Protein AF-A0A954LSG2-F1 (afdb_monomer)

Secondary structure (DSSP, 8-state):
--------------------------PPP--STTSEEEEEEE-STT-EEEEEESS-B-TT-EEEEE-SPB-SSSBS-SSS-EEEEE-SS-B-TT-EEEEE-TTTS-EESSSEEEE------TT-EEEEEEEEETTEEEEEEEEEES-HHHHTTSS---TTT---BTTTEEE---BTTB--SEEEE-S-SS-BSSGGGGT-TT-TT-TT-HHHHEEEESS-SGGGPSP--PPP-BPPPPPPPPHHHHHSSSSSSSS-------PPPP--------------------------

Sequence (292 aa):
MQVAGRQFLFMIVVTFLHVACMPDVGYSDLVNAGDVAFIGFNIDGNDDFSIVLLADAGVGNVVHFNDNEWAGASFNGTSEGEISWTVTSALSAGTVVTFSSVRTAPTASSGTMSGGTMSLGSGEAIYAFTGTNATTPTTFLAALSTDEQVYNGTFGTLAGTGLTEGSTAVLIARNGTDPANGGAYSGSRSSEASFAEYVNLSNSNRIGNTAANWSVNYSTGTGFVPFDSTAFTLAQAAPEPSTLGMMAIASVAGLTLSSRRRSPVKACRPRDRRLRKMGELTESCHFRDLRG

Radius of gyration: 35.51 Å; Cα contacts (8 Å, |Δi|>4): 610; chains: 1; bounding box: 94×71×139 Å

Foldseek 3Di:
DDDDDDDDDDPDPPPPPPPPPPPPPPFDALFAAQQKAWFKWAQPDLIKTKMFGQGKHAFFHKKKKDFAAAQQQWRPDDPFDIKMFGAHHIDGGQFMKMWPSQNHDTDIPGTGMDDDGGRDDFFIKMWIADAPGNTGHPATHAMEGQAPCACVNNRHHCHNRPYDQLFRYAYNHAPVPFTFRMKGFQADLEEAQGSNLLRDNVRCRHSNVCVRGMDTHRPGHCVCPPPDRRTRHYHDDDPDPPVVVVVVVVPVVPDDDDDDDDDDDDDDDDDDDDYDDDDDDDDDDDDDDDDD

Solvent-accessible surface area (backbone atoms only — not comparable to full-atom values): 17004 Å² total; per-residue (Å²): 141,80,89,84,85,86,85,80,82,84,82,78,81,79,78,79,77,77,75,72,82,65,76,78,78,74,51,39,73,73,74,45,59,43,30,29,38,68,43,31,37,21,48,40,95,43,20,34,39,27,34,33,27,38,38,36,34,21,61,71,39,55,41,23,35,26,44,42,39,33,69,37,85,46,52,78,58,84,87,59,21,32,31,33,40,34,31,74,59,69,41,57,49,19,41,48,41,43,36,38,30,27,47,75,62,52,41,42,80,62,48,44,60,46,77,62,40,31,71,58,60,76,50,39,40,42,40,34,22,24,50,89,49,58,75,44,74,76,36,35,20,24,29,39,26,24,25,66,51,20,66,74,57,77,60,18,40,46,52,82,42,79,52,40,80,42,20,25,18,32,56,40,62,46,65,84,92,38,37,45,23,14,33,35,60,65,43,74,50,43,74,31,91,42,55,64,44,42,38,32,75,89,40,78,62,8,61,12,33,42,92,78,18,45,49,76,29,63,83,52,7,59,86,49,62,82,64,88,61,76,55,40,48,55,40,74,77,76,79,73,79,58,70,73,65,67,59,66,70,68,70,76,82,77,84,82,91,76,90,78,91,81,81,89,84,82,88,83,84,88,83,89,84,84,87,88,80,87,82,90,86,90,81,90,86,86,84,87,88,84,90,131

pLDDT: mean 81.98, std 21.33, range [33.78, 98.88]

Nearest PDB structures (foldseek):
  1exh-assembly1_A  TM=3.072E-01  e=9.753E+00  Cellulomonas fimi
  3asi-assembly1_A  TM=1.680E-01  e=1.648E+00  Bos taurus
  7cec-assembly1_C  TM=1.936E-01  e=2.216E+00  Homo sapiens

Structure (mmCIF, N/CA/C/O backbone):
data_AF-A0A954LSG2-F1
#
_entry.id   AF-A0A954LSG2-F1
#
loop_
_atom_site.group_PDB
_atom_site.id
_atom_site.type_symbol
_atom_site.label_atom_id
_atom_site.label_alt_id
_atom_site.label_comp_id
_atom_site.label_asym_id
_atom_site.label_entity_id
_atom_site.label_seq_id
_atom_site.pdbx_PDB_ins_code
_atom_site.Cartn_x
_atom_site.Cartn_y
_atom_site.Cartn_z
_atom_site.occupancy
_atom_site.B_iso_or_equiv
_atom_site.auth_seq_id
_atom_site.auth_comp_id
_atom_site.auth_asym_id
_atom_site.auth_atom_id
_atom_site.pdbx_PDB_model_num
ATOM 1 N N . MET A 1 1 ? -36.865 13.330 84.599 1.00 43.84 1 MET A N 1
ATOM 2 C CA . MET A 1 1 ? -37.759 13.933 83.585 1.00 43.84 1 MET A CA 1
ATOM 3 C C . MET A 1 1 ? -36.941 15.053 82.953 1.00 43.84 1 MET A C 1
ATOM 5 O O . MET A 1 1 ? -36.584 15.956 83.682 1.00 43.84 1 MET A O 1
ATOM 9 N N . GLN A 1 2 ? -36.422 15.022 81.729 1.00 42.84 2 GLN A N 1
ATOM 10 C CA . GLN A 1 2 ? -36.709 14.283 80.504 1.00 42.84 2 GLN A CA 1
ATOM 11 C C . GLN A 1 2 ? -35.417 14.377 79.651 1.00 42.84 2 GLN A C 1
ATOM 13 O O . GLN A 1 2 ? -34.818 15.448 79.582 1.00 42.84 2 GLN A O 1
ATOM 18 N N . VAL A 1 3 ? -34.940 13.274 79.067 1.00 42.84 3 VAL A N 1
ATOM 19 C CA . VAL A 1 3 ? -33.748 13.262 78.194 1.00 42.84 3 VAL A CA 1
ATOM 20 C C . VAL A 1 3 ? -34.202 13.607 76.775 1.00 42.84 3 VAL A C 1
ATOM 22 O O . VAL A 1 3 ? -35.018 12.886 76.209 1.00 42.84 3 VAL A O 1
ATOM 25 N N . ALA A 1 4 ? -33.702 14.706 76.207 1.00 51.53 4 ALA A N 1
ATOM 26 C CA . ALA A 1 4 ? -33.975 15.096 74.825 1.00 51.53 4 ALA A CA 1
ATOM 27 C C . ALA A 1 4 ? -32.852 14.586 73.908 1.00 51.53 4 ALA A C 1
ATOM 29 O O . ALA A 1 4 ? -31.767 15.163 73.845 1.00 51.53 4 ALA A O 1
ATOM 30 N N . GLY A 1 5 ? -33.117 13.475 73.216 1.00 47.25 5 GLY A N 1
ATOM 31 C CA . GLY A 1 5 ? -32.275 12.960 72.141 1.00 47.25 5 GLY A CA 1
ATOM 32 C C . GLY A 1 5 ? -32.429 13.807 70.879 1.00 47.25 5 GLY A C 1
ATOM 33 O O . GLY A 1 5 ? -33.541 14.108 70.453 1.00 47.25 5 GLY A O 1
ATOM 34 N N . ARG A 1 6 ? -31.303 14.189 70.276 1.00 56.94 6 ARG A N 1
ATOM 35 C CA . ARG A 1 6 ? -31.250 14.976 69.044 1.00 56.94 6 ARG A CA 1
ATOM 36 C C . ARG A 1 6 ? -30.633 14.094 67.961 1.00 56.94 6 ARG A C 1
ATOM 38 O O . ARG A 1 6 ? -29.418 13.973 67.874 1.00 56.94 6 ARG A O 1
ATOM 45 N N . GLN A 1 7 ? -31.482 13.420 67.191 1.00 51.78 7 GLN A N 1
ATOM 46 C CA . GLN A 1 7 ? -31.073 12.715 65.978 1.00 51.78 7 GLN A CA 1
ATOM 47 C C . GLN A 1 7 ? -31.371 13.612 64.780 1.00 51.78 7 GLN A C 1
ATOM 49 O O . GLN A 1 7 ? -32.518 13.996 64.583 1.00 51.78 7 GLN A O 1
ATOM 54 N N . PHE A 1 8 ? -30.353 13.954 63.992 1.00 52.22 8 PHE A N 1
ATOM 55 C CA . PHE A 1 8 ? -30.540 14.521 62.657 1.00 52.22 8 PHE A CA 1
ATOM 56 C C . PHE A 1 8 ? -29.524 13.899 61.695 1.00 52.22 8 PHE A C 1
ATOM 58 O O . PHE A 1 8 ? -28.393 14.348 61.555 1.00 52.22 8 PHE A O 1
ATOM 65 N N . LEU A 1 9 ? -29.957 12.765 61.143 1.00 48.28 9 LEU A N 1
ATOM 66 C CA . LEU A 1 9 ? -29.948 12.404 59.725 1.00 48.28 9 LEU A CA 1
ATOM 67 C C . LEU A 1 9 ? -28.782 12.942 58.865 1.00 48.28 9 LEU A C 1
ATOM 69 O O . LEU A 1 9 ? -28.850 14.038 58.316 1.00 48.28 9 LEU A O 1
ATOM 73 N N . PHE A 1 10 ? -27.764 12.102 58.661 1.00 45.16 10 PHE A N 1
ATOM 74 C CA . PHE A 1 10 ? -26.827 12.222 57.541 1.00 45.16 10 PHE A CA 1
ATOM 75 C C . PHE A 1 10 ? -27.539 11.791 56.251 1.00 45.16 10 PHE A C 1
ATOM 77 O O . PHE A 1 10 ? -27.821 10.610 56.053 1.00 45.16 10 PHE A O 1
ATOM 84 N N . MET A 1 11 ? -27.843 12.743 55.371 1.00 44.25 11 MET A N 1
ATOM 85 C CA . MET A 1 11 ? -28.333 12.452 54.028 1.00 44.25 11 MET A CA 1
ATOM 86 C C . MET A 1 11 ? -27.130 12.118 53.132 1.00 44.25 11 MET A C 1
ATOM 88 O O . MET A 1 11 ? -26.443 13.007 52.635 1.00 44.25 11 MET A O 1
ATOM 92 N N . ILE A 1 12 ? -26.838 10.824 52.974 1.00 57.47 12 ILE A N 1
ATOM 93 C CA . ILE A 1 12 ? -25.827 10.324 52.035 1.00 57.47 12 ILE A CA 1
ATOM 94 C C . ILE A 1 12 ? -26.390 10.488 50.620 1.00 57.47 12 ILE A C 1
ATOM 96 O O . ILE A 1 12 ? -27.283 9.751 50.203 1.00 57.47 12 ILE A O 1
ATOM 100 N N . VAL A 1 13 ? -25.873 11.467 49.878 1.00 52.94 13 VAL A N 1
ATOM 101 C CA . VAL A 1 13 ? -26.068 11.565 48.429 1.00 52.94 13 VAL A CA 1
ATOM 102 C C . VAL A 1 13 ? -25.204 10.480 47.789 1.00 52.94 13 VAL A C 1
ATOM 104 O O . VAL A 1 13 ? -24.003 10.653 47.604 1.00 52.94 13 VAL A O 1
ATOM 107 N N . VAL A 1 14 ? -25.805 9.326 47.496 1.00 52.81 14 VAL A N 1
ATOM 108 C CA . VAL A 1 14 ? -25.181 8.298 46.656 1.00 52.81 14 VAL A CA 1
ATOM 109 C C . VAL A 1 14 ? -25.318 8.758 45.207 1.00 52.81 14 VAL A C 1
ATOM 111 O O . VAL A 1 14 ? -26.298 8.455 44.529 1.00 52.81 14 VAL A O 1
ATOM 114 N N . THR A 1 15 ? -24.348 9.529 44.721 1.00 55.56 15 THR A N 1
ATOM 115 C CA . THR A 1 15 ? -24.135 9.691 43.280 1.00 55.56 15 THR A CA 1
ATOM 116 C C . THR A 1 15 ? -23.726 8.337 42.714 1.00 55.56 15 THR A C 1
ATOM 118 O O . THR A 1 15 ? -22.585 7.905 42.864 1.00 55.56 15 THR A O 1
ATOM 121 N N . PHE A 1 16 ? -24.677 7.651 42.080 1.00 51.59 16 PHE A N 1
ATOM 122 C CA . PHE A 1 16 ? -24.417 6.503 41.220 1.00 51.59 16 PHE A CA 1
ATOM 123 C C . PHE A 1 16 ? -23.627 6.986 39.995 1.00 51.59 16 PHE A C 1
ATOM 125 O O . PHE A 1 16 ? -24.205 7.385 38.982 1.00 51.59 16 PHE A O 1
ATOM 132 N N . LEU A 1 17 ? -22.295 6.967 40.100 1.00 51.47 17 LEU A N 1
ATOM 133 C CA . LEU A 1 17 ? -21.409 6.998 38.944 1.00 51.47 17 LEU A CA 1
ATOM 134 C C . LEU A 1 17 ? -21.676 5.711 38.161 1.00 51.47 17 LEU A C 1
ATOM 136 O O . LEU A 1 17 ? -21.170 4.642 38.498 1.00 51.47 17 LEU A O 1
ATOM 140 N N . HIS A 1 18 ? -22.530 5.812 37.147 1.00 58.34 18 HIS A N 1
ATOM 141 C CA . HIS A 1 18 ? -22.669 4.774 36.142 1.00 58.34 18 HIS A CA 1
ATOM 142 C C . HIS A 1 18 ? -21.371 4.765 35.340 1.00 58.34 18 HIS A C 1
ATOM 144 O O . HIS A 1 18 ? -21.246 5.451 34.328 1.00 58.34 18 HIS A O 1
ATOM 150 N N . VAL A 1 19 ? -20.387 4.000 35.812 1.00 60.28 19 VAL A N 1
ATOM 151 C CA . VAL A 1 19 ? -19.342 3.480 34.937 1.00 60.28 19 VAL A CA 1
ATOM 152 C C . VAL A 1 19 ? -20.069 2.519 34.008 1.00 60.28 19 VAL A C 1
ATOM 154 O O . VAL A 1 19 ? -20.259 1.346 34.321 1.00 60.28 19 VAL A O 1
ATOM 157 N N . ALA A 1 20 ? -20.579 3.048 32.895 1.00 59.88 20 ALA A N 1
ATOM 158 C CA . ALA A 1 20 ? -20.903 2.214 31.761 1.00 59.88 20 ALA A CA 1
ATOM 159 C C . ALA A 1 20 ? -19.591 1.510 31.411 1.00 59.88 20 ALA A C 1
ATOM 161 O O . ALA A 1 20 ? -18.644 2.148 30.952 1.00 59.88 20 ALA A O 1
ATOM 162 N N . CYS A 1 21 ? -19.512 0.215 31.713 1.00 55.06 21 CYS A N 1
ATOM 163 C CA . CYS A 1 21 ? -18.546 -0.672 31.093 1.00 55.06 21 CYS A CA 1
ATOM 164 C C . CYS A 1 21 ? -18.918 -0.671 29.611 1.00 55.06 21 CYS A C 1
ATOM 166 O O . CYS A 1 21 ? -19.745 -1.461 29.158 1.00 55.06 21 CYS A O 1
ATOM 168 N N . MET A 1 22 ? -18.424 0.336 28.890 1.00 64.12 22 MET A N 1
ATOM 169 C CA . MET A 1 22 ? -18.396 0.283 27.446 1.00 64.12 22 MET A CA 1
ATOM 170 C C . MET A 1 22 ? -17.562 -0.957 27.136 1.00 64.12 22 MET A C 1
ATOM 172 O O . MET A 1 22 ? -16.486 -1.097 27.730 1.00 64.12 22 MET A O 1
ATOM 176 N N . PRO A 1 23 ? -18.063 -1.896 26.318 1.00 58.97 23 PRO A N 1
ATOM 177 C CA . PRO A 1 23 ? -17.204 -2.955 25.833 1.00 58.97 23 PRO A CA 1
ATOM 178 C C . PRO A 1 23 ? -15.994 -2.261 25.216 1.00 58.97 23 PRO A C 1
ATOM 180 O O . PRO A 1 23 ? -16.156 -1.361 24.389 1.00 58.97 23 PRO A O 1
ATOM 183 N N . ASP A 1 24 ? -14.805 -2.626 25.685 1.00 54.81 24 ASP A N 1
ATOM 184 C CA . ASP A 1 24 ? -13.588 -2.345 24.948 1.00 54.81 24 ASP A CA 1
ATOM 185 C C . ASP A 1 24 ? -13.804 -3.020 23.595 1.00 54.81 24 ASP A C 1
ATOM 187 O O . ASP A 1 24 ? -13.804 -4.250 23.487 1.00 54.81 24 ASP A O 1
ATOM 191 N N . VAL A 1 25 ? -14.176 -2.231 22.587 1.00 56.91 25 VAL A N 1
ATOM 192 C CA . VAL A 1 25 ? -14.098 -2.667 21.200 1.00 56.91 25 VAL A CA 1
ATOM 193 C C . VAL A 1 25 ? -12.609 -2.811 20.971 1.00 56.91 25 VAL A C 1
ATOM 195 O O . VAL A 1 25 ? -11.940 -1.841 20.635 1.00 56.91 25 VAL A O 1
ATOM 198 N N . GLY A 1 26 ? -12.086 -3.991 21.307 1.00 55.66 26 GLY A N 1
ATOM 199 C CA . GLY A 1 26 ? -10.679 -4.311 21.179 1.00 55.66 26 GLY A CA 1
ATOM 200 C C . GLY A 1 26 ? -10.329 -4.195 19.711 1.00 55.66 26 GLY A C 1
ATOM 201 O O . GLY A 1 26 ? -10.611 -5.101 18.932 1.00 55.66 26 GLY A O 1
ATOM 202 N N . TYR A 1 27 ? -9.789 -3.046 19.328 1.00 66.31 27 TYR A N 1
ATOM 203 C CA . TYR A 1 27 ? -9.222 -2.876 18.010 1.00 66.31 27 TYR A CA 1
ATOM 204 C C . TYR A 1 27 ? -8.016 -3.806 17.901 1.00 66.31 27 TYR A C 1
ATOM 206 O O . TYR A 1 27 ? -7.202 -3.879 18.822 1.00 66.31 27 TYR A O 1
ATOM 214 N N . SER A 1 28 ? -7.930 -4.536 16.793 1.00 73.00 28 SER A N 1
ATOM 215 C CA . SER A 1 28 ? -6.814 -5.435 16.526 1.00 73.00 28 SER A CA 1
ATOM 216 C C . SER A 1 28 ? -5.548 -4.671 16.142 1.00 73.00 28 SER A C 1
ATOM 218 O O . SER A 1 28 ? -5.585 -3.574 15.573 1.00 73.00 28 SER A O 1
ATOM 220 N N . ASP A 1 29 ? -4.408 -5.289 16.428 1.00 83.94 29 ASP A N 1
ATOM 221 C CA . ASP A 1 29 ? -3.143 -4.905 15.817 1.00 83.94 29 ASP A CA 1
ATOM 222 C C . ASP A 1 29 ? -3.152 -5.334 14.338 1.00 83.94 29 ASP A C 1
ATOM 224 O O . ASP A 1 29 ? -3.724 -6.369 13.988 1.00 83.94 29 ASP A O 1
ATOM 228 N N . LEU A 1 30 ? -2.508 -4.553 13.466 1.00 94.50 30 LEU A N 1
ATOM 229 C CA . LEU A 1 30 ? -2.299 -4.926 12.061 1.00 94.50 30 LEU A CA 1
ATOM 230 C C . LEU A 1 30 ? -1.163 -5.960 11.996 1.00 94.50 30 LEU A C 1
ATOM 232 O O . LEU A 1 30 ? 0.015 -5.603 12.030 1.00 94.50 30 LEU A O 1
ATOM 236 N N . VAL A 1 31 ? -1.506 -7.248 11.971 1.00 94.38 31 VAL A N 1
ATOM 237 C CA . VAL A 1 31 ? -0.554 -8.355 12.207 1.00 94.38 31 VAL A CA 1
ATOM 238 C C . VAL A 1 31 ? -0.531 -9.402 11.104 1.00 94.38 31 VAL A C 1
ATOM 240 O O . VAL A 1 31 ? 0.212 -10.377 11.222 1.00 94.38 31 VAL A O 1
ATOM 243 N N . ASN A 1 32 ? -1.285 -9.206 10.022 1.00 96.94 32 ASN A N 1
ATOM 244 C CA . ASN A 1 32 ? -1.349 -10.142 8.907 1.00 96.94 32 ASN A CA 1
ATOM 245 C C . ASN A 1 32 ? -1.123 -9.456 7.556 1.00 96.94 32 ASN A C 1
ATOM 247 O O . ASN A 1 32 ? -1.492 -8.301 7.328 1.00 96.94 32 ASN A O 1
ATOM 251 N N . ALA A 1 33 ? -0.578 -10.230 6.618 1.00 97.88 33 ALA A N 1
ATOM 252 C CA . ALA A 1 33 ? -0.594 -9.875 5.208 1.00 97.88 33 ALA A CA 1
ATOM 253 C C . ALA A 1 33 ? -2.041 -9.659 4.739 1.00 97.88 33 ALA A C 1
ATOM 255 O O . ALA A 1 33 ? -2.902 -10.514 4.941 1.00 97.88 33 ALA A O 1
ATOM 256 N N . GLY A 1 34 ? -2.290 -8.528 4.085 1.00 97.56 34 GLY A N 1
ATOM 257 C CA . GLY A 1 34 ? -3.613 -8.137 3.617 1.00 97.56 34 GLY A CA 1
ATOM 258 C C . GLY A 1 34 ? -4.476 -7.407 4.643 1.00 97.56 34 GLY A C 1
ATOM 259 O O . GLY A 1 34 ? -5.596 -7.068 4.289 1.00 97.56 34 GLY A O 1
ATOM 260 N N . ASP A 1 35 ? -3.988 -7.100 5.853 1.00 98.38 35 ASP A N 1
ATOM 261 C CA . ASP A 1 35 ? -4.700 -6.198 6.784 1.00 98.38 35 ASP A CA 1
ATOM 262 C C . ASP A 1 35 ? -4.725 -4.742 6.272 1.00 98.38 35 ASP A C 1
ATOM 264 O O . ASP A 1 35 ? -5.532 -3.921 6.709 1.00 98.38 35 ASP A O 1
ATOM 268 N N . VAL A 1 36 ? -3.850 -4.424 5.315 1.00 98.62 36 VAL A N 1
ATOM 269 C CA . VAL A 1 36 ? -3.777 -3.161 4.576 1.00 98.62 36 VAL A CA 1
ATOM 270 C C . VAL A 1 36 ? -3.645 -3.488 3.089 1.00 98.62 36 VAL A C 1
ATOM 272 O O . VAL A 1 36 ? -3.096 -4.528 2.731 1.00 98.62 36 VAL A O 1
ATOM 275 N N . ALA A 1 37 ? -4.112 -2.604 2.210 1.00 98.81 37 ALA A N 1
ATOM 276 C CA . ALA A 1 37 ? -3.820 -2.673 0.780 1.00 98.81 37 ALA A CA 1
ATOM 277 C C . ALA A 1 37 ? -3.590 -1.276 0.193 1.00 98.81 37 ALA A C 1
ATOM 279 O O . ALA A 1 37 ? -4.300 -0.331 0.540 1.00 98.81 37 ALA A O 1
ATOM 280 N N . PHE A 1 38 ? -2.626 -1.145 -0.719 1.00 98.88 38 PHE A N 1
ATOM 281 C CA . PHE A 1 38 ? -2.437 0.083 -1.493 1.00 98.88 38 PHE A CA 1
ATOM 282 C C . PHE A 1 38 ? -3.546 0.231 -2.536 1.00 98.88 38 PHE A C 1
ATOM 284 O O . PHE A 1 38 ? -3.854 -0.715 -3.259 1.00 98.88 38 PHE A O 1
ATOM 291 N N . ILE A 1 39 ? -4.132 1.424 -2.625 1.00 98.81 39 ILE A N 1
ATOM 292 C CA . ILE A 1 39 ? -5.252 1.726 -3.533 1.00 98.81 39 ILE A CA 1
ATOM 293 C C . ILE A 1 39 ? -5.020 2.976 -4.385 1.00 98.81 39 ILE A C 1
ATOM 295 O O . ILE A 1 39 ? -5.885 3.348 -5.176 1.00 98.81 39 ILE A O 1
ATOM 299 N N . GLY A 1 40 ? -3.863 3.620 -4.259 1.00 98.31 40 GLY A N 1
ATOM 300 C CA . GLY A 1 40 ? -3.467 4.696 -5.153 1.00 98.31 40 GLY A CA 1
ATOM 301 C C . GLY A 1 40 ? -2.040 5.158 -4.916 1.00 98.31 40 GLY A C 1
ATOM 302 O O . GLY A 1 40 ? -1.514 5.007 -3.814 1.00 98.31 40 GLY A O 1
ATOM 303 N N . PHE A 1 41 ? -1.432 5.714 -5.956 1.00 98.12 41 PHE A N 1
ATOM 304 C CA . PHE A 1 41 ? -0.086 6.275 -5.935 1.00 98.12 41 PHE A CA 1
ATOM 305 C C . PHE A 1 41 ? 0.045 7.403 -6.968 1.00 98.12 41 PHE A C 1
ATOM 307 O O . PHE A 1 41 ? -0.643 7.422 -7.992 1.00 98.12 41 PHE A O 1
ATOM 314 N N . ASN A 1 42 ? 0.939 8.337 -6.677 1.00 97.31 42 ASN A N 1
ATOM 315 C CA . ASN A 1 42 ? 1.395 9.429 -7.522 1.00 97.31 42 ASN A CA 1
ATOM 316 C C . ASN A 1 42 ? 2.902 9.573 -7.280 1.00 97.31 42 ASN A C 1
ATOM 318 O O . ASN A 1 42 ? 3.302 9.779 -6.137 1.00 97.31 42 ASN A O 1
ATOM 322 N N . ILE A 1 43 ? 3.716 9.476 -8.331 1.00 95.25 43 ILE A N 1
ATOM 323 C CA . ILE A 1 43 ? 5.178 9.654 -8.247 1.00 95.25 43 ILE A CA 1
ATOM 324 C C . ILE A 1 43 ? 5.666 10.971 -8.869 1.00 95.25 43 ILE A C 1
ATOM 326 O O . ILE A 1 43 ? 6.864 11.181 -9.042 1.00 95.25 43 ILE A O 1
ATOM 330 N N . ASP A 1 44 ? 4.740 11.860 -9.237 1.00 94.69 44 ASP A N 1
ATOM 331 C CA . ASP A 1 44 ? 5.068 13.210 -9.682 1.00 94.69 44 ASP A CA 1
ATOM 332 C C . ASP A 1 44 ? 4.823 14.244 -8.577 1.00 94.69 44 ASP A C 1
ATOM 334 O O . ASP A 1 44 ? 4.018 14.066 -7.657 1.00 94.69 44 ASP A O 1
ATOM 338 N N . GLY A 1 45 ? 5.435 15.419 -8.730 1.00 94.44 45 GLY A N 1
ATOM 339 C CA . GLY A 1 45 ? 5.258 16.517 -7.787 1.00 94.44 45 GLY A CA 1
ATOM 340 C C . GLY A 1 45 ? 5.937 16.202 -6.456 1.00 94.44 45 GLY A C 1
ATOM 341 O O . GLY A 1 45 ? 7.162 16.124 -6.405 1.00 94.44 45 GLY A O 1
ATOM 342 N N . ASN A 1 46 ? 5.151 16.074 -5.384 1.00 94.44 46 ASN A N 1
ATOM 343 C CA . ASN A 1 46 ? 5.669 15.795 -4.038 1.00 94.44 46 ASN A CA 1
ATOM 344 C C . ASN A 1 46 ? 5.475 14.339 -3.593 1.00 94.44 46 ASN A C 1
ATOM 346 O O . ASN A 1 46 ? 5.763 14.038 -2.434 1.00 94.44 46 ASN A O 1
ATOM 350 N N . ASP A 1 47 ? 5.009 13.486 -4.499 1.00 96.50 47 ASP A N 1
ATOM 351 C CA . ASP A 1 47 ? 4.629 12.094 -4.291 1.00 96.50 47 ASP A CA 1
ATOM 352 C C . ASP A 1 47 ? 3.536 11.883 -3.239 1.00 96.50 47 ASP A C 1
ATOM 354 O O . ASP A 1 47 ? 3.499 12.492 -2.163 1.00 96.50 47 ASP A O 1
ATOM 358 N N . ASP A 1 48 ? 2.636 10.957 -3.537 1.00 98.00 48 ASP A N 1
ATOM 359 C CA . ASP A 1 48 ? 1.502 10.649 -2.682 1.00 98.00 48 ASP A CA 1
ATOM 360 C C . ASP A 1 48 ? 1.115 9.181 -2.862 1.00 98.00 48 ASP A C 1
ATOM 362 O O . ASP A 1 48 ? 1.275 8.599 -3.935 1.00 98.00 48 ASP A O 1
ATOM 366 N N . PHE A 1 49 ? 0.533 8.577 -1.835 1.00 98.62 49 PHE A N 1
ATOM 367 C CA . PHE A 1 49 ? -0.110 7.273 -1.966 1.00 98.62 49 PHE A CA 1
ATOM 368 C C . PHE A 1 49 ? -1.320 7.165 -1.047 1.00 98.62 49 PHE A C 1
ATOM 370 O O . PHE A 1 49 ? -1.564 8.009 -0.185 1.00 98.62 49 PHE A O 1
ATOM 377 N N . SER A 1 50 ? -2.128 6.130 -1.241 1.00 98.81 50 SER A N 1
ATOM 378 C CA . SER A 1 50 ? -3.261 5.843 -0.369 1.00 98.81 50 SER A CA 1
ATOM 379 C C . SER A 1 50 ? -3.389 4.356 -0.098 1.00 98.81 50 SER A C 1
ATOM 381 O O . SER A 1 50 ? -3.066 3.513 -0.940 1.00 98.81 50 SER A O 1
ATOM 383 N N . ILE A 1 51 ? -3.874 4.052 1.101 1.00 98.88 51 ILE A N 1
ATOM 384 C CA . ILE A 1 51 ? -4.160 2.694 1.548 1.00 98.88 51 ILE A CA 1
ATOM 385 C C . ILE A 1 51 ? -5.614 2.586 1.991 1.00 98.88 51 ILE A C 1
ATOM 387 O O . ILE A 1 51 ? -6.224 3.569 2.415 1.00 98.88 51 ILE A O 1
ATOM 391 N N . VAL A 1 52 ? -6.137 1.368 1.959 1.00 98.88 52 VAL A N 1
ATOM 392 C CA . VAL A 1 52 ? -7.332 0.976 2.703 1.00 98.88 52 VAL A CA 1
ATOM 393 C C . VAL A 1 52 ? -6.937 0.016 3.819 1.00 98.88 52 VAL A C 1
ATOM 395 O O . VAL A 1 52 ? -6.104 -0.869 3.619 1.00 98.88 52 VAL A O 1
ATOM 398 N N . LEU A 1 53 ? -7.537 0.193 4.994 1.00 98.62 53 LEU A N 1
ATOM 399 C CA . LEU A 1 53 ? -7.481 -0.787 6.074 1.00 98.62 53 LEU A CA 1
ATOM 400 C C . LEU A 1 53 ? -8.480 -1.910 5.782 1.00 98.62 53 LEU A C 1
ATOM 402 O O . LEU A 1 53 ? -9.654 -1.638 5.557 1.00 98.62 53 LEU A O 1
ATOM 406 N N . LEU A 1 54 ? -8.045 -3.163 5.786 1.00 98.25 54 LEU A N 1
ATOM 407 C CA . LEU A 1 54 ? -8.905 -4.346 5.626 1.00 98.25 54 LEU A CA 1
ATOM 408 C C . LEU A 1 54 ? -9.106 -5.101 6.951 1.00 98.25 54 LEU A C 1
ATOM 410 O O . LEU A 1 54 ? -9.913 -6.027 7.020 1.00 98.25 54 LEU A O 1
ATOM 414 N N . ALA A 1 55 ? -8.435 -4.642 8.007 1.00 97.38 55 ALA A N 1
ATOM 415 C CA . ALA A 1 55 ? -8.690 -4.968 9.401 1.00 97.38 55 ALA A CA 1
ATOM 416 C C . ALA A 1 55 ? -8.834 -3.678 10.226 1.00 97.38 55 ALA A C 1
ATOM 418 O O . ALA A 1 55 ? -8.412 -2.599 9.806 1.00 97.38 55 ALA A O 1
ATOM 419 N N . ASP A 1 56 ? -9.445 -3.790 11.403 1.00 96.69 56 ASP A N 1
ATOM 420 C CA . ASP A 1 56 ? -9.516 -2.691 12.363 1.00 96.69 56 ASP A CA 1
ATOM 421 C C . ASP A 1 56 ? -8.103 -2.345 12.859 1.00 96.69 56 ASP A C 1
ATOM 423 O O . ASP A 1 56 ? -7.314 -3.241 13.163 1.00 96.69 56 ASP A O 1
ATOM 427 N N . ALA A 1 57 ? -7.789 -1.051 12.967 1.00 96.31 57 ALA A N 1
ATOM 428 C CA . ALA A 1 57 ? -6.514 -0.555 13.471 1.00 96.31 57 ALA A CA 1
ATOM 429 C C . ALA A 1 57 ? -6.695 0.235 14.775 1.00 96.31 57 ALA A C 1
ATOM 431 O O . ALA A 1 57 ? -7.322 1.298 14.806 1.00 96.31 57 ALA A O 1
ATOM 432 N N . GLY A 1 58 ? -6.118 -0.284 15.857 1.00 95.69 58 GLY A N 1
ATOM 433 C CA . GLY A 1 58 ? -6.120 0.353 17.171 1.00 95.69 58 GLY A CA 1
ATOM 434 C C . GLY A 1 58 ? -5.187 1.554 17.282 1.00 95.69 58 GLY A C 1
ATOM 435 O O . GLY A 1 58 ? -4.263 1.737 16.491 1.00 95.69 58 GLY A O 1
ATOM 436 N N . VAL A 1 59 ? -5.427 2.382 18.302 1.00 95.38 59 VAL A N 1
ATOM 437 C CA . VAL A 1 59 ? -4.521 3.484 18.659 1.00 95.38 59 VAL A CA 1
ATOM 438 C C . VAL A 1 59 ? -3.151 2.916 19.020 1.00 95.38 59 VAL A C 1
ATOM 440 O O . VAL A 1 59 ? -3.054 1.988 19.815 1.00 95.38 59 VAL A O 1
ATOM 443 N N . GLY A 1 60 ? -2.094 3.511 18.473 1.00 94.81 60 GLY A N 1
ATOM 444 C CA . GLY A 1 60 ? -0.718 3.080 18.702 1.00 94.81 60 GLY A CA 1
ATOM 445 C C . GLY A 1 60 ? -0.204 2.059 17.691 1.00 94.81 60 GLY A C 1
ATOM 446 O O . GLY A 1 60 ? 1.000 1.815 17.686 1.00 94.81 60 GLY A O 1
ATOM 447 N N . ASN A 1 61 ? -1.050 1.531 16.796 1.00 96.50 61 ASN A N 1
ATOM 448 C CA . ASN A 1 61 ? -0.563 0.772 15.646 1.00 96.50 61 ASN A CA 1
ATOM 449 C C . ASN A 1 61 ? 0.392 1.635 14.820 1.00 96.50 61 ASN A C 1
ATOM 451 O O . ASN A 1 61 ? 0.075 2.782 14.483 1.00 96.50 61 ASN A O 1
ATOM 455 N N . VAL A 1 62 ? 1.550 1.064 14.486 1.00 97.81 62 VAL A N 1
ATOM 456 C CA . VAL A 1 62 ? 2.565 1.697 13.645 1.00 97.81 62 VAL A CA 1
ATOM 457 C C . VAL A 1 62 ? 2.754 0.865 12.387 1.00 97.81 62 VAL A C 1
ATOM 459 O O . VAL A 1 62 ? 3.075 -0.318 12.470 1.00 97.81 62 VAL A O 1
ATOM 462 N N . VAL A 1 63 ? 2.582 1.499 11.230 1.00 98.56 63 VAL A N 1
ATOM 463 C CA . VAL A 1 63 ? 2.937 0.927 9.928 1.00 98.56 63 VAL A CA 1
ATOM 464 C C . VAL A 1 63 ? 4.153 1.672 9.402 1.00 98.56 63 VAL A C 1
ATOM 466 O O . VAL A 1 63 ? 4.162 2.903 9.342 1.00 98.56 63 VAL A O 1
ATOM 469 N N . HIS A 1 64 ? 5.177 0.924 9.025 1.00 98.19 64 HIS A N 1
ATOM 470 C CA . HIS A 1 64 ? 6.348 1.433 8.336 1.00 98.19 64 HIS A CA 1
ATOM 471 C C . HIS A 1 64 ? 6.163 1.279 6.833 1.00 98.19 64 HIS A C 1
ATOM 473 O O . HIS A 1 64 ? 5.647 0.260 6.368 1.00 98.19 64 HIS A O 1
ATOM 479 N N . PHE A 1 65 ? 6.611 2.286 6.094 1.00 98.00 65 PHE A N 1
ATOM 480 C CA . PHE A 1 65 ? 6.744 2.243 4.651 1.00 98.00 65 PHE A CA 1
ATOM 481 C C . PHE A 1 65 ? 8.221 2.383 4.308 1.00 98.00 65 PHE A C 1
ATOM 483 O O . PHE A 1 65 ? 8.892 3.286 4.819 1.00 98.00 65 PHE A O 1
ATOM 490 N N . ASN A 1 66 ? 8.707 1.497 3.445 1.00 95.31 66 ASN A N 1
ATOM 491 C CA . ASN A 1 66 ? 10.084 1.494 2.970 1.00 95.31 66 ASN A CA 1
ATOM 492 C C . ASN A 1 66 ? 10.096 1.193 1.465 1.00 95.31 66 ASN A C 1
ATOM 494 O O . ASN A 1 66 ? 9.396 0.271 1.033 1.00 95.31 66 ASN A O 1
ATOM 498 N N . ASP A 1 67 ? 10.834 1.991 0.698 1.00 93.00 67 ASP A N 1
ATOM 499 C CA . ASP A 1 67 ? 11.024 1.839 -0.748 1.00 93.00 67 ASP A CA 1
ATOM 500 C C . ASP A 1 67 ? 12.343 1.140 -1.140 1.00 93.00 67 ASP A C 1
ATOM 502 O O . ASP A 1 67 ? 12.423 0.636 -2.257 1.00 93.00 67 ASP A O 1
ATOM 506 N N . ASN A 1 68 ? 13.288 0.962 -0.201 1.00 92.25 68 ASN A N 1
ATOM 507 C CA . ASN A 1 68 ? 14.536 0.218 -0.424 1.00 92.25 68 ASN A CA 1
ATOM 508 C C . ASN A 1 68 ? 14.250 -1.197 -0.954 1.00 92.25 68 ASN A C 1
ATOM 510 O O . ASN A 1 68 ? 13.255 -1.849 -0.603 1.00 92.25 68 ASN A O 1
ATOM 514 N N . GLU A 1 69 ? 15.180 -1.749 -1.736 1.00 92.06 69 GLU A N 1
ATOM 515 C CA . GLU A 1 69 ? 14.951 -3.042 -2.361 1.00 92.06 69 GLU A CA 1
ATOM 516 C C . GLU A 1 69 ? 14.993 -4.187 -1.338 1.00 92.06 69 GLU A C 1
ATOM 518 O O . GLU A 1 69 ? 15.972 -4.449 -0.625 1.00 92.06 69 GLU A O 1
ATOM 523 N N . TRP A 1 70 ? 13.893 -4.935 -1.278 1.00 94.69 70 TRP A N 1
ATOM 524 C CA . TRP A 1 70 ? 13.811 -6.132 -0.455 1.00 94.69 70 TRP A CA 1
ATOM 525 C C . TRP A 1 70 ? 14.589 -7.286 -1.095 1.00 94.69 70 TRP A C 1
ATOM 527 O O . TRP A 1 70 ? 14.324 -7.665 -2.235 1.00 94.69 70 TRP A O 1
ATOM 537 N N . ALA A 1 71 ? 15.510 -7.899 -0.345 1.00 93.62 71 ALA A N 1
ATOM 538 C CA . ALA A 1 71 ? 16.347 -9.010 -0.815 1.00 93.62 71 ALA A CA 1
ATOM 539 C C . ALA A 1 71 ? 15.858 -10.400 -0.365 1.00 93.62 71 ALA A C 1
ATOM 541 O O . ALA A 1 71 ? 16.573 -11.393 -0.502 1.00 93.62 71 ALA A O 1
ATOM 542 N N . GLY A 1 72 ? 14.658 -10.493 0.212 1.00 94.38 72 GLY A N 1
ATOM 543 C CA . GLY A 1 72 ? 14.055 -11.758 0.649 1.00 94.38 72 GLY A CA 1
ATOM 544 C C . GLY A 1 72 ? 14.150 -12.035 2.153 1.00 94.38 72 GLY A C 1
ATOM 545 O O . GLY A 1 72 ? 13.397 -12.856 2.673 1.00 94.38 72 GLY A O 1
ATOM 546 N N . ALA A 1 73 ? 15.059 -11.353 2.853 1.00 95.00 73 ALA A N 1
ATOM 547 C CA . ALA A 1 73 ? 15.264 -11.493 4.300 1.00 95.00 73 ALA A CA 1
ATOM 548 C C . ALA A 1 73 ? 15.549 -10.162 5.014 1.00 95.00 73 ALA A C 1
ATOM 550 O O . ALA A 1 73 ? 15.270 -10.031 6.204 1.00 95.00 73 ALA A O 1
ATOM 551 N N . SER A 1 74 ? 16.101 -9.186 4.298 1.00 95.31 74 SER A N 1
ATOM 552 C CA . SER A 1 74 ? 16.309 -7.815 4.755 1.00 95.31 74 SER A CA 1
ATOM 553 C C . SER A 1 74 ? 16.231 -6.869 3.557 1.00 95.31 74 SER A C 1
ATOM 555 O O . SER A 1 74 ? 16.371 -7.306 2.409 1.00 95.31 74 SER A O 1
ATOM 557 N N . PHE A 1 75 ? 16.065 -5.576 3.822 1.00 94.12 75 PHE A N 1
ATOM 558 C CA . PHE A 1 75 ? 16.373 -4.548 2.831 1.00 94.12 75 PHE A CA 1
ATOM 559 C C . PHE A 1 75 ? 17.882 -4.559 2.550 1.00 94.12 75 PHE A C 1
ATOM 561 O O . PHE A 1 75 ? 18.685 -4.809 3.458 1.00 94.12 75 PHE A O 1
ATOM 568 N N . ASN A 1 76 ? 18.278 -4.387 1.290 1.00 87.94 76 ASN A N 1
ATOM 569 C CA . ASN A 1 76 ? 19.686 -4.404 0.867 1.00 87.94 76 ASN A CA 1
ATOM 570 C C . ASN A 1 76 ? 20.366 -3.020 0.962 1.00 87.94 76 ASN A C 1
ATOM 572 O O . ASN A 1 76 ? 21.557 -2.907 0.664 1.00 87.94 76 ASN A O 1
ATOM 576 N N . GLY A 1 77 ? 19.633 -2.003 1.420 1.00 78.88 77 GLY A N 1
ATOM 577 C CA . GLY A 1 77 ? 20.080 -0.626 1.560 1.00 78.88 77 GLY A CA 1
ATOM 578 C C . GLY A 1 77 ? 19.316 0.132 2.647 1.00 78.88 77 GLY A C 1
ATOM 579 O O . GLY A 1 77 ? 18.365 -0.374 3.241 1.00 78.88 77 GLY A O 1
ATOM 580 N N . THR A 1 78 ? 19.802 1.341 2.922 1.00 73.44 78 THR A N 1
ATOM 581 C CA . THR A 1 78 ? 19.155 2.362 3.769 1.00 73.44 78 THR A CA 1
ATOM 582 C C . THR A 1 78 ? 19.307 3.746 3.126 1.00 73.44 78 THR A C 1
ATOM 584 O O . THR A 1 78 ? 19.422 4.760 3.817 1.00 73.44 78 THR A O 1
ATOM 587 N N . SER A 1 79 ? 19.521 3.780 1.808 1.00 75.00 79 SER A N 1
ATOM 588 C CA . SER A 1 79 ? 19.797 5.011 1.060 1.00 75.00 79 SER A CA 1
ATOM 589 C C . SER A 1 79 ? 18.534 5.660 0.513 1.00 75.00 79 SER A C 1
ATOM 591 O O . SER A 1 79 ? 18.611 6.792 0.038 1.00 75.00 79 SER A O 1
ATOM 593 N N . GLU A 1 80 ? 17.407 4.955 0.586 1.00 83.44 80 GLU A N 1
ATOM 594 C CA . GLU A 1 80 ? 16.113 5.429 0.113 1.00 83.44 80 GLU A CA 1
ATOM 595 C C . GLU A 1 80 ? 15.213 5.900 1.270 1.00 83.44 80 GLU A C 1
ATOM 597 O O . GLU A 1 80 ? 15.681 6.233 2.364 1.00 83.44 80 GLU A O 1
ATOM 602 N N . GLY A 1 81 ? 13.921 6.019 0.995 1.00 87.25 81 GLY A N 1
ATOM 603 C CA . GLY A 1 81 ? 12.886 6.552 1.852 1.00 87.25 81 GLY A CA 1
ATOM 604 C C . GLY A 1 81 ? 12.375 5.611 2.939 1.00 87.25 81 GLY A C 1
ATOM 605 O O . GLY A 1 81 ? 11.888 4.508 2.709 1.00 87.25 81 GLY A O 1
ATOM 606 N N . GLU A 1 82 ? 12.353 6.125 4.165 1.00 93.50 82 GLU A N 1
ATOM 607 C CA . GLU A 1 82 ? 11.793 5.432 5.322 1.00 93.50 82 GLU A CA 1
ATOM 608 C C . GLU A 1 82 ? 10.848 6.367 6.074 1.00 93.50 82 GLU A C 1
ATOM 610 O O . GLU A 1 82 ? 11.263 7.353 6.699 1.00 93.50 82 GLU A O 1
ATOM 615 N N . ILE A 1 83 ? 9.555 6.047 6.045 1.00 96.94 83 ILE A N 1
ATOM 616 C CA . ILE A 1 83 ? 8.524 6.801 6.765 1.00 96.94 83 ILE A CA 1
ATOM 617 C C . ILE A 1 83 ? 7.669 5.862 7.606 1.00 96.94 83 ILE A C 1
ATOM 619 O O . ILE A 1 83 ? 7.547 4.669 7.342 1.00 96.94 83 ILE A O 1
ATOM 623 N N . SER A 1 84 ? 7.084 6.397 8.668 1.00 98.19 84 SER A N 1
ATOM 624 C CA . SER A 1 84 ? 6.223 5.648 9.579 1.00 98.19 84 SER A CA 1
ATOM 625 C C . SER A 1 84 ? 4.927 6.399 9.819 1.00 98.19 84 SER A C 1
ATOM 627 O O . SER A 1 84 ? 4.916 7.620 9.960 1.00 98.19 84 SER A O 1
ATOM 629 N N . TRP A 1 85 ? 3.835 5.653 9.897 1.00 98.56 85 TRP A N 1
ATOM 630 C CA . TRP A 1 85 ? 2.508 6.152 10.212 1.00 98.56 85 TRP A CA 1
ATOM 631 C C . TRP A 1 85 ? 2.027 5.547 11.524 1.00 98.56 85 TRP A C 1
ATOM 633 O O . TRP A 1 85 ? 2.075 4.334 11.706 1.00 98.56 85 TRP A O 1
ATOM 643 N N . THR A 1 86 ? 1.570 6.393 12.444 1.00 98.25 86 THR A N 1
ATOM 644 C CA . THR A 1 86 ? 1.005 5.978 13.732 1.00 98.25 86 THR A CA 1
ATOM 645 C C . THR A 1 86 ? -0.472 6.331 13.802 1.00 98.25 86 THR A C 1
ATOM 647 O O . THR A 1 86 ? -0.857 7.487 13.611 1.00 98.25 86 THR A O 1
ATOM 650 N N . VAL A 1 87 ? -1.299 5.345 14.137 1.00 98.00 87 VAL A N 1
ATOM 651 C CA . VAL A 1 87 ? -2.737 5.520 14.355 1.00 98.00 87 VAL A CA 1
ATOM 652 C C . VAL A 1 87 ? -2.971 6.235 15.690 1.00 98.00 87 VAL A C 1
ATOM 654 O O . VAL A 1 87 ? -2.607 5.724 16.748 1.00 98.00 87 VAL A O 1
ATOM 657 N N . THR A 1 88 ? -3.580 7.423 15.668 1.00 97.00 88 THR A N 1
ATOM 658 C CA . THR A 1 88 ? -3.822 8.244 16.878 1.00 97.00 88 THR A CA 1
ATOM 659 C C . THR A 1 88 ? -5.263 8.198 17.386 1.00 97.00 88 THR A C 1
ATOM 661 O O . THR A 1 88 ? -5.533 8.562 18.528 1.00 97.00 88 THR A O 1
ATOM 664 N N . SER A 1 89 ? -6.182 7.705 16.561 1.00 95.06 89 SER A N 1
ATOM 665 C CA . SER A 1 89 ? -7.568 7.383 16.899 1.00 95.06 89 SER A CA 1
ATOM 666 C C . SER A 1 89 ? -7.912 6.062 16.236 1.00 95.06 89 SER A C 1
ATOM 668 O O . SER A 1 89 ? -7.496 5.853 15.102 1.00 95.06 89 SER A O 1
ATOM 670 N N . ALA A 1 90 ? -8.674 5.202 16.901 1.00 95.00 90 ALA A N 1
ATOM 671 C CA . ALA A 1 90 ? -9.004 3.898 16.349 1.00 95.00 90 ALA A CA 1
ATOM 672 C C . ALA A 1 90 ? -9.758 4.013 15.006 1.00 95.00 90 ALA A C 1
ATOM 674 O O . ALA A 1 90 ? -10.650 4.855 14.871 1.00 95.00 90 ALA A O 1
ATOM 675 N N . LEU A 1 91 ? -9.373 3.198 14.019 1.00 96.56 91 LEU A N 1
ATOM 676 C CA . LEU A 1 91 ? -9.893 3.231 12.648 1.00 96.56 91 LEU A CA 1
ATOM 677 C C . LEU A 1 91 ? -10.457 1.867 12.271 1.00 96.56 91 LEU A C 1
ATOM 679 O O . LEU A 1 91 ? -9.755 0.864 12.358 1.00 96.56 91 LEU A O 1
ATOM 683 N N .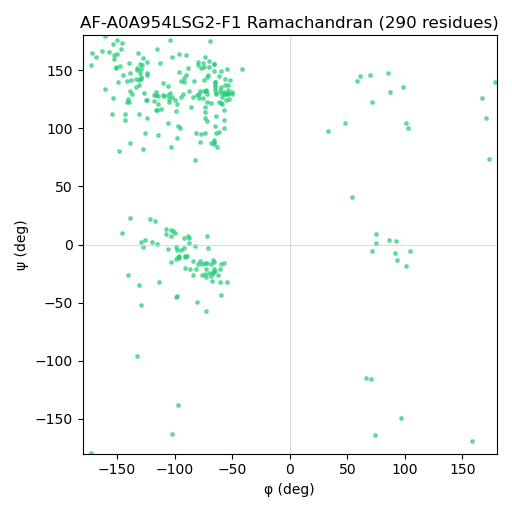 SER A 1 92 ? -11.717 1.821 11.848 1.00 96.75 92 SER A N 1
ATOM 684 C CA . SER A 1 92 ? -12.343 0.567 11.429 1.00 96.75 92 SER A CA 1
ATOM 685 C C . SER A 1 92 ? -11.853 0.120 10.051 1.00 96.75 92 SER A C 1
ATOM 687 O O . SER A 1 92 ? -11.466 0.949 9.214 1.00 96.75 92 SER A O 1
ATOM 689 N N . ALA A 1 93 ? -11.944 -1.181 9.787 1.00 97.50 93 ALA A N 1
ATOM 690 C CA . ALA A 1 93 ? -11.776 -1.744 8.460 1.00 97.50 93 ALA A CA 1
ATOM 691 C C . ALA A 1 93 ? -12.682 -1.020 7.448 1.00 97.50 93 ALA A C 1
ATOM 693 O O . ALA A 1 93 ? -13.810 -0.613 7.739 1.00 97.50 93 ALA A O 1
ATOM 694 N N . GLY A 1 94 ? -12.145 -0.817 6.254 1.00 98.31 94 GLY A N 1
ATOM 695 C CA . GLY A 1 94 ? -12.712 -0.020 5.180 1.00 98.31 94 GLY A CA 1
ATOM 696 C C . GLY A 1 94 ? -12.251 1.435 5.153 1.00 98.31 94 GLY A C 1
ATOM 697 O O . GLY A 1 94 ? -12.441 2.113 4.142 1.00 98.31 94 GLY A O 1
ATOM 698 N N . THR A 1 95 ? -11.612 1.930 6.215 1.00 98.69 95 THR A N 1
ATOM 699 C CA . THR A 1 95 ? -11.089 3.301 6.244 1.00 98.69 95 THR A CA 1
ATOM 700 C C . THR A 1 95 ? -9.985 3.485 5.204 1.00 98.69 95 THR A C 1
ATOM 702 O O . THR A 1 95 ? -9.027 2.713 5.161 1.00 98.69 95 THR A O 1
ATOM 705 N N . VAL A 1 96 ? -10.103 4.542 4.397 1.00 98.88 96 VAL A N 1
ATOM 706 C CA . VAL A 1 96 ? -9.052 4.988 3.477 1.00 98.88 96 VAL A CA 1
ATOM 707 C C . VAL A 1 96 ? -8.186 6.042 4.158 1.00 98.88 96 VAL A C 1
ATOM 709 O O . VAL A 1 96 ? -8.700 7.028 4.689 1.00 98.88 96 VAL A O 1
ATOM 712 N N . VAL A 1 97 ? -6.869 5.854 4.106 1.00 98.88 97 VAL A N 1
ATOM 713 C CA . VAL A 1 97 ? -5.880 6.821 4.592 1.00 98.88 97 VAL A CA 1
ATOM 714 C C . VAL A 1 97 ? -5.026 7.272 3.415 1.00 98.88 97 VAL A C 1
ATOM 716 O O . VAL A 1 97 ? -4.503 6.451 2.661 1.00 98.88 97 VAL A O 1
ATOM 719 N N . THR A 1 98 ? -4.908 8.585 3.242 1.00 98.81 98 THR A N 1
ATOM 720 C CA . THR A 1 98 ? -4.090 9.194 2.190 1.00 98.81 98 THR A CA 1
ATOM 721 C C . THR A 1 98 ? -2.826 9.764 2.806 1.00 98.81 98 THR A C 1
ATOM 723 O O . THR A 1 98 ? -2.897 10.433 3.838 1.00 98.81 98 THR A O 1
ATOM 726 N N . PHE A 1 99 ? -1.701 9.535 2.143 1.00 98.62 99 PHE A N 1
ATOM 727 C CA . PHE A 1 99 ? -0.381 10.015 2.513 1.00 98.62 99 PHE A CA 1
ATOM 728 C C . PHE A 1 99 ? 0.084 10.989 1.451 1.00 98.62 99 PHE A C 1
ATOM 730 O O . PHE A 1 99 ? 0.155 10.627 0.276 1.00 98.62 99 PHE A O 1
ATOM 737 N N . SER A 1 100 ? 0.361 12.220 1.862 1.00 98.19 100 SER A N 1
ATOM 738 C CA . SER A 1 100 ? 0.620 13.307 0.931 1.00 98.19 100 SER A CA 1
ATOM 739 C C . SER A 1 100 ? 1.956 13.975 1.157 1.00 98.19 100 SER A C 1
ATOM 741 O O . SER A 1 100 ? 2.409 14.119 2.295 1.00 98.19 100 SER A O 1
ATOM 743 N N . SER A 1 101 ? 2.539 14.439 0.052 1.00 97.06 101 SER A N 1
ATOM 744 C CA . SER A 1 101 ? 3.837 15.114 0.016 1.00 97.06 101 SER A CA 1
ATOM 745 C C . SER A 1 101 ? 4.966 14.310 0.665 1.00 97.06 101 SER A C 1
ATOM 747 O O . SER A 1 101 ? 5.807 14.869 1.376 1.00 97.06 101 SER A O 1
ATOM 749 N N . VAL A 1 102 ? 4.989 12.994 0.435 1.00 96.94 102 VAL A N 1
ATOM 750 C CA . VAL A 1 102 ? 5.921 12.085 1.120 1.00 96.94 102 VAL A CA 1
ATOM 751 C C . VAL A 1 102 ? 7.385 12.357 0.764 1.00 96.94 102 VAL A C 1
ATOM 753 O O . VAL A 1 102 ? 8.261 12.127 1.597 1.00 96.94 102 VAL A O 1
ATOM 756 N N . ARG A 1 103 ? 7.653 12.987 -0.388 1.00 95.50 103 ARG A N 1
ATOM 757 C CA . ARG A 1 103 ? 9.000 13.406 -0.816 1.00 95.50 103 ARG A CA 1
ATOM 758 C C . ARG A 1 103 ? 9.580 14.563 -0.004 1.00 95.50 103 ARG A C 1
ATOM 760 O O . ARG A 1 103 ? 10.798 14.720 0.053 1.00 95.50 103 ARG A O 1
ATOM 767 N N . THR A 1 104 ? 8.737 15.396 0.609 1.00 95.25 104 THR A N 1
ATOM 768 C CA . THR A 1 104 ? 9.170 16.677 1.202 1.00 95.25 104 THR A CA 1
ATOM 769 C C . THR A 1 104 ? 8.713 16.877 2.642 1.00 95.25 104 THR A C 1
ATOM 771 O O . THR A 1 104 ? 9.531 17.191 3.504 1.00 95.25 104 THR A O 1
ATOM 774 N N . ALA A 1 105 ? 7.421 16.713 2.911 1.00 96.19 105 ALA A N 1
ATOM 775 C CA . ALA A 1 105 ? 6.811 16.916 4.218 1.00 96.19 105 ALA A CA 1
ATOM 776 C C . ALA A 1 105 ? 5.626 15.948 4.376 1.00 96.19 105 ALA A C 1
ATOM 778 O O . ALA A 1 105 ? 4.479 16.355 4.168 1.00 96.19 105 ALA A O 1
ATOM 779 N N . PRO A 1 106 ? 5.893 14.671 4.715 1.00 97.75 106 PRO A N 1
ATOM 780 C CA . PRO A 1 106 ? 4.862 13.650 4.798 1.00 97.75 106 PRO A CA 1
ATOM 781 C C . PRO A 1 106 ? 3.729 14.048 5.743 1.00 97.75 106 PRO A C 1
ATOM 783 O O . PRO A 1 106 ? 3.943 14.394 6.906 1.00 97.75 106 PRO A O 1
ATOM 786 N N . THR A 1 107 ? 2.504 13.937 5.249 1.00 98.12 107 THR A N 1
ATOM 787 C CA . THR A 1 107 ? 1.276 14.103 6.032 1.00 98.12 107 THR A CA 1
ATOM 788 C C . THR A 1 107 ? 0.350 12.922 5.791 1.00 98.12 107 THR A C 1
ATOM 790 O O . THR A 1 107 ? 0.430 12.278 4.749 1.00 98.12 107 THR A O 1
ATOM 793 N N . ALA A 1 108 ? -0.528 12.636 6.751 1.00 98.50 108 ALA A N 1
ATOM 794 C CA . ALA A 1 108 ? -1.576 11.632 6.613 1.00 98.50 108 ALA A CA 1
ATOM 795 C C . ALA A 1 108 ? -2.941 12.268 6.892 1.00 98.50 108 ALA A C 1
ATOM 797 O O . ALA A 1 108 ? -3.048 13.152 7.744 1.00 98.50 108 ALA A O 1
ATOM 798 N N . SER A 1 109 ? -3.993 11.818 6.203 1.00 98.56 109 SER A N 1
ATOM 799 C CA . SER A 1 109 ? -5.367 12.296 6.447 1.00 98.56 109 SER A CA 1
ATOM 800 C C . SER A 1 109 ? -5.914 11.908 7.825 1.00 98.56 109 SER A C 1
ATOM 802 O O . SER A 1 109 ? -6.849 12.536 8.320 1.00 98.56 109 SER A O 1
ATOM 804 N N . SER A 1 110 ? -5.330 10.883 8.445 1.00 98.00 110 SER A N 1
ATOM 805 C CA . SER A 1 110 ? -5.593 10.428 9.808 1.00 98.00 110 SER A CA 1
ATOM 806 C C . SER A 1 110 ? -4.308 9.862 10.409 1.00 98.00 110 SER A C 1
ATOM 808 O O . SER A 1 110 ? -3.446 9.380 9.677 1.00 98.00 110 SER A O 1
ATOM 810 N N . GLY A 1 111 ? -4.171 9.890 11.734 1.00 97.94 111 GLY A N 1
ATOM 811 C CA . GLY A 1 111 ? -2.928 9.514 12.404 1.00 97.94 111 GLY A CA 1
ATOM 812 C C . GLY A 1 111 ? -1.829 10.56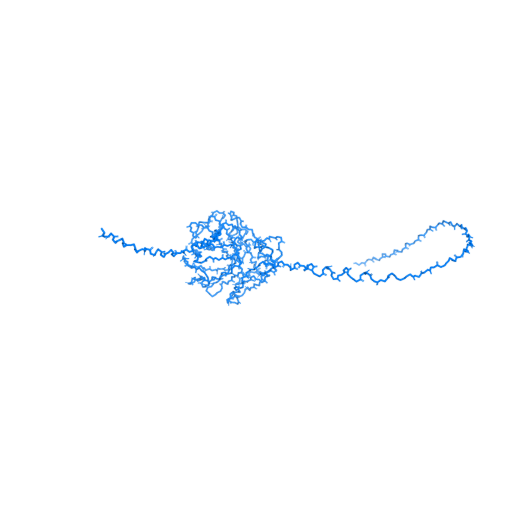8 12.258 1.00 97.94 111 GLY A C 1
ATOM 813 O O . GLY A 1 111 ? -2.087 11.725 11.927 1.00 97.94 111 GLY A O 1
ATOM 814 N N . THR A 1 112 ? -0.591 10.175 12.542 1.00 98.12 112 THR A N 1
ATOM 815 C CA . THR A 1 112 ? 0.582 11.058 12.470 1.00 98.12 112 THR A CA 1
ATOM 816 C C . THR A 1 112 ? 1.735 10.386 11.746 1.00 98.12 112 THR A C 1
ATOM 818 O O . THR A 1 112 ? 1.978 9.197 11.949 1.00 98.12 112 THR A O 1
ATOM 821 N N . MET A 1 113 ? 2.467 11.167 10.951 1.00 98.25 113 MET A N 1
ATOM 822 C CA . MET A 1 113 ? 3.690 10.726 10.283 1.00 98.25 113 MET A CA 1
ATOM 823 C C . MET A 1 113 ? 4.919 10.977 11.155 1.00 98.25 113 MET A C 1
ATOM 825 O O . MET A 1 113 ? 4.991 11.968 11.884 1.00 98.25 113 MET A O 1
ATOM 829 N N . SER A 1 114 ? 5.896 10.086 11.056 1.00 96.25 114 SER A N 1
ATOM 830 C CA . SER A 1 114 ? 7.238 10.229 11.616 1.00 96.25 114 SER A CA 1
ATOM 831 C C . SER A 1 114 ? 8.263 9.558 10.694 1.00 96.25 114 SER A C 1
ATOM 833 O O . SER A 1 114 ? 7.897 8.921 9.705 1.00 96.25 114 SER A O 1
ATOM 835 N N . GLY A 1 115 ? 9.552 9.712 10.999 1.00 90.06 115 GLY A N 1
ATOM 836 C CA . GLY A 1 115 ? 10.639 9.250 10.133 1.00 90.06 115 GLY A CA 1
ATOM 837 C C . GLY A 1 115 ? 11.173 10.368 9.239 1.00 90.06 115 GLY A C 1
ATOM 838 O O . GLY A 1 115 ? 11.208 11.527 9.660 1.00 90.06 115 GLY A O 1
ATOM 839 N N . GLY A 1 116 ? 11.647 10.000 8.049 1.00 91.06 116 GLY A N 1
ATOM 840 C CA . GLY A 1 116 ? 12.227 10.921 7.077 1.00 91.06 116 GLY A CA 1
ATOM 841 C C . GLY A 1 116 ? 11.228 11.361 6.010 1.00 91.06 116 GLY A C 1
ATOM 842 O O . GLY A 1 116 ? 10.066 11.651 6.287 1.00 91.06 116 GLY A O 1
ATOM 843 N N . THR A 1 117 ? 11.712 11.413 4.779 1.00 94.31 117 THR A N 1
ATOM 844 C CA . THR A 1 117 ? 10.908 11.541 3.564 1.00 94.31 117 THR A CA 1
ATOM 845 C C . THR A 1 117 ? 11.081 10.278 2.728 1.00 94.31 117 THR A C 1
ATOM 847 O O . THR A 1 117 ? 11.955 9.459 3.005 1.00 94.31 117 THR A O 1
ATOM 850 N N . MET A 1 118 ? 10.241 10.115 1.715 1.00 93.38 118 MET A N 1
ATOM 851 C CA . MET A 1 118 ? 10.273 8.993 0.787 1.00 93.38 118 MET A CA 1
ATOM 852 C C . MET A 1 118 ? 10.060 9.506 -0.629 1.00 93.38 118 MET A C 1
ATOM 854 O O . MET A 1 118 ? 9.146 10.293 -0.858 1.00 93.38 118 MET A O 1
ATOM 858 N N . SER A 1 119 ? 10.929 9.105 -1.554 1.00 91.94 119 SER A N 1
ATOM 859 C CA . SER A 1 119 ? 10.852 9.504 -2.957 1.00 91.94 119 SER A CA 1
ATOM 860 C C . SER A 1 119 ? 10.353 8.322 -3.752 1.00 91.94 119 SER A C 1
ATOM 862 O O . SER A 1 119 ? 11.119 7.417 -4.023 1.00 91.94 119 SER A O 1
ATOM 864 N N . LEU A 1 120 ? 9.097 8.357 -4.168 1.00 89.31 120 LEU A N 1
ATOM 865 C CA . LEU A 1 120 ? 8.567 7.315 -5.023 1.00 89.31 120 LEU A CA 1
ATOM 866 C C . LEU A 1 120 ? 9.146 7.497 -6.423 1.00 89.31 120 LEU A C 1
ATOM 868 O O . LEU A 1 120 ? 8.915 8.514 -7.086 1.00 89.31 120 LEU A O 1
ATOM 872 N N . GLY A 1 121 ? 9.959 6.543 -6.848 1.00 82.31 121 GLY A N 1
ATOM 873 C CA . GLY A 1 121 ? 10.530 6.480 -8.175 1.00 82.31 121 GLY A CA 1
ATOM 874 C C . GLY A 1 121 ? 9.735 5.589 -9.120 1.00 82.31 121 GLY A C 1
ATOM 875 O O . GLY A 1 121 ? 8.880 4.774 -8.765 1.00 82.31 121 GLY A O 1
ATOM 876 N N . SER A 1 122 ? 10.038 5.777 -10.395 1.00 78.75 122 SER A N 1
ATOM 877 C CA . SER A 1 122 ? 9.630 4.876 -11.461 1.00 78.75 122 SER A CA 1
ATOM 878 C C . SER A 1 122 ? 10.428 3.581 -11.375 1.00 78.75 122 SER A C 1
ATOM 880 O O . SER A 1 122 ? 11.654 3.639 -11.384 1.00 78.75 122 SER A O 1
ATOM 882 N N . GLY A 1 123 ? 9.768 2.423 -11.388 1.00 77.62 123 GLY A N 1
ATOM 883 C CA . GLY A 1 123 ? 10.489 1.146 -11.349 1.00 77.62 123 GLY A CA 1
ATOM 884 C C . GLY A 1 123 ? 10.710 0.565 -9.955 1.00 77.62 123 GLY A C 1
ATOM 885 O O . GLY A 1 123 ? 11.345 -0.476 -9.828 1.00 77.62 123 GLY A O 1
ATOM 886 N N . GLU A 1 124 ? 10.192 1.224 -8.923 1.00 85.56 124 GLU A N 1
ATOM 887 C CA . GLU A 1 124 ? 10.432 0.871 -7.525 1.00 85.56 124 GLU A CA 1
ATOM 888 C C . GLU A 1 124 ? 9.223 0.160 -6.905 1.00 85.56 124 GLU A C 1
ATOM 890 O O . GLU A 1 124 ? 8.166 -0.036 -7.531 1.00 85.56 124 GLU A O 1
ATOM 895 N N . ALA A 1 125 ? 9.388 -0.265 -5.655 1.00 92.38 125 ALA A N 1
ATOM 896 C CA . ALA A 1 125 ? 8.319 -0.824 -4.852 1.00 92.38 125 ALA A CA 1
ATOM 897 C C . ALA A 1 125 ? 8.262 -0.156 -3.487 1.00 92.38 125 ALA A C 1
ATOM 899 O O . ALA A 1 125 ? 9.284 0.175 -2.918 1.00 92.38 125 ALA A O 1
ATOM 900 N N . ILE A 1 126 ? 7.060 -0.038 -2.937 1.00 95.88 126 ILE A N 1
ATOM 901 C CA . ILE A 1 126 ? 6.837 0.381 -1.557 1.00 95.88 126 ILE A CA 1
ATOM 902 C C . ILE A 1 126 ? 6.338 -0.833 -0.793 1.00 95.88 126 ILE A C 1
ATOM 904 O O . ILE A 1 126 ? 5.351 -1.464 -1.190 1.00 95.88 126 ILE A O 1
ATOM 908 N N .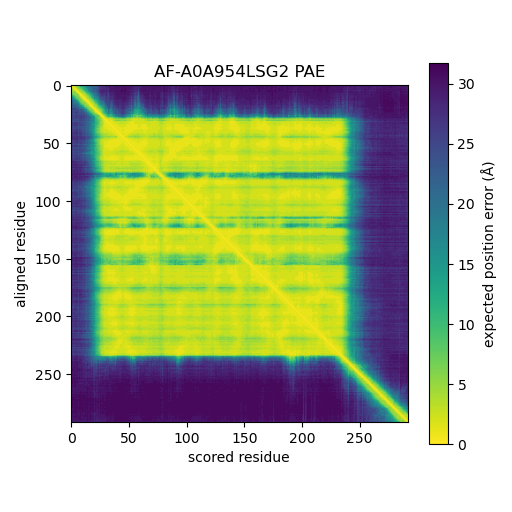 TYR A 1 127 ? 6.975 -1.130 0.331 1.00 97.62 127 TYR A N 1
ATOM 909 C CA . TYR A 1 127 ? 6.545 -2.168 1.255 1.00 97.62 127 TYR A CA 1
ATOM 910 C C . TYR A 1 127 ? 5.924 -1.535 2.494 1.00 97.62 127 TYR A C 1
ATOM 912 O O . TYR A 1 127 ? 6.537 -0.682 3.129 1.00 97.62 127 TYR A O 1
ATOM 920 N N . ALA A 1 128 ? 4.723 -1.983 2.858 1.00 98.62 128 ALA A N 1
ATOM 921 C CA . ALA A 1 128 ? 4.062 -1.637 4.110 1.00 98.62 128 ALA A CA 1
ATOM 922 C C . ALA A 1 128 ? 4.185 -2.803 5.092 1.00 98.62 128 ALA A C 1
ATOM 924 O O . ALA A 1 128 ? 3.803 -3.932 4.768 1.00 98.62 128 ALA A O 1
ATOM 925 N N . PHE A 1 129 ? 4.687 -2.550 6.297 1.00 98.62 129 PHE A N 1
ATOM 926 C CA . PHE A 1 129 ? 4.907 -3.596 7.294 1.00 98.62 129 PHE A CA 1
ATOM 927 C C . PHE A 1 129 ? 4.834 -3.070 8.728 1.00 98.62 129 PHE A C 1
ATOM 929 O O . PHE A 1 129 ? 5.024 -1.883 8.985 1.00 98.62 129 PHE A O 1
ATOM 936 N N . THR A 1 130 ? 4.597 -3.970 9.679 1.00 98.00 130 THR A N 1
ATOM 937 C CA . THR A 1 130 ? 4.877 -3.724 11.098 1.00 98.00 130 THR A CA 1
ATOM 938 C C . THR A 1 130 ? 6.237 -4.305 11.461 1.00 98.00 130 THR A C 1
ATOM 940 O O . THR A 1 130 ? 6.694 -5.292 10.876 1.00 98.00 130 THR A O 1
ATOM 943 N N . GLY A 1 131 ? 6.926 -3.674 12.407 1.00 96.38 131 GLY A N 1
ATOM 944 C CA . GLY A 1 131 ? 8.307 -4.007 12.732 1.00 96.38 131 GLY A CA 1
ATOM 945 C C . GLY A 1 131 ? 8.806 -3.260 13.958 1.00 96.38 131 GLY A C 1
ATOM 946 O O . GLY A 1 131 ? 8.077 -2.493 14.583 1.00 96.38 131 GLY A O 1
ATOM 947 N N . THR A 1 132 ? 10.064 -3.495 14.316 1.00 95.06 132 THR A N 1
ATOM 948 C CA . THR A 1 132 ? 10.719 -2.734 15.393 1.00 95.06 132 THR A CA 1
ATOM 949 C C . THR A 1 132 ? 11.120 -1.329 14.944 1.00 95.06 132 THR A C 1
ATOM 951 O O . THR A 1 132 ? 11.249 -0.433 15.778 1.00 95.06 132 THR A O 1
ATOM 954 N N . ASN A 1 133 ? 11.347 -1.141 13.643 1.00 94.50 133 ASN A N 1
ATOM 955 C CA . ASN A 1 133 ? 11.662 0.124 12.990 1.00 94.50 133 ASN A CA 1
ATOM 956 C C . ASN A 1 133 ? 11.377 0.020 11.479 1.00 94.50 133 ASN A C 1
ATOM 958 O O . ASN A 1 133 ? 11.021 -1.048 10.978 1.00 94.50 133 ASN A O 1
ATOM 962 N N . ALA A 1 134 ? 11.613 1.112 10.749 1.00 94.25 134 ALA A N 1
ATOM 963 C CA . ALA A 1 134 ? 11.360 1.209 9.314 1.00 94.25 134 ALA A CA 1
ATOM 964 C C . ALA A 1 134 ? 12.333 0.425 8.407 1.00 94.25 134 ALA A C 1
ATOM 966 O O . ALA A 1 134 ? 12.209 0.520 7.194 1.00 94.25 134 ALA A O 1
ATOM 967 N N . THR A 1 135 ? 13.242 -0.398 8.947 1.00 94.50 135 THR A N 1
ATOM 968 C CA . THR A 1 135 ? 14.140 -1.292 8.177 1.00 94.50 135 THR A CA 1
ATOM 969 C C . THR A 1 135 ? 14.100 -2.750 8.628 1.00 94.50 135 THR A C 1
ATOM 971 O O . THR A 1 135 ? 14.761 -3.600 8.032 1.00 94.50 135 THR A O 1
ATOM 974 N N . THR A 1 136 ? 13.325 -3.072 9.667 1.00 95.44 136 THR A N 1
ATOM 975 C CA . THR A 1 136 ? 13.293 -4.409 10.277 1.00 95.44 136 THR A CA 1
ATOM 976 C C . THR A 1 136 ? 11.852 -4.925 10.357 1.00 95.44 136 THR A C 1
ATOM 978 O O . THR A 1 136 ? 11.210 -4.801 11.407 1.00 95.44 136 THR A O 1
ATOM 981 N N . PRO A 1 137 ? 11.321 -5.490 9.255 1.00 97.19 137 PRO A N 1
ATOM 982 C CA . PRO A 1 137 ? 9.973 -6.040 9.220 1.00 97.19 137 PRO A CA 1
ATOM 983 C C . PRO A 1 137 ? 9.811 -7.246 10.146 1.00 97.19 137 PRO A C 1
ATOM 985 O O . PRO A 1 137 ? 10.635 -8.160 10.145 1.00 97.19 137 PRO A O 1
ATOM 988 N N . THR A 1 138 ? 8.704 -7.269 10.885 1.00 97.00 138 THR A N 1
ATOM 989 C CA . THR A 1 138 ? 8.187 -8.470 11.557 1.00 97.00 138 THR A CA 1
ATOM 990 C C . THR A 1 138 ? 7.084 -9.103 10.712 1.00 97.00 138 THR A C 1
ATOM 992 O O . THR A 1 138 ? 7.096 -10.315 10.503 1.00 97.00 138 THR A O 1
ATOM 995 N N . THR A 1 139 ? 6.170 -8.281 10.184 1.00 97.88 139 THR A N 1
ATOM 996 C CA . THR A 1 139 ? 5.069 -8.719 9.319 1.00 97.88 139 THR A CA 1
ATOM 997 C C . THR A 1 139 ? 4.866 -7.732 8.180 1.00 97.88 139 THR A C 1
ATOM 999 O O . THR A 1 139 ? 4.560 -6.565 8.419 1.00 97.88 139 THR A O 1
ATOM 1002 N N . PHE A 1 140 ? 4.941 -8.207 6.937 1.00 98.69 140 PHE A N 1
ATOM 1003 C CA . PHE A 1 140 ? 4.504 -7.424 5.784 1.00 98.69 140 PHE A CA 1
ATOM 1004 C C . PHE A 1 140 ? 2.982 -7.439 5.659 1.00 98.69 140 PHE A C 1
ATOM 1006 O O . PHE A 1 140 ? 2.352 -8.493 5.717 1.00 98.69 140 PHE A O 1
ATOM 1013 N N . LEU A 1 141 ? 2.405 -6.258 5.461 1.00 98.75 141 LEU A N 1
ATOM 1014 C CA . LEU A 1 141 ? 0.967 -6.046 5.321 1.00 98.75 141 LEU A CA 1
ATOM 1015 C C . LEU A 1 141 ? 0.577 -5.943 3.845 1.00 98.75 141 LEU A C 1
ATOM 1017 O O . LEU A 1 141 ? -0.391 -6.569 3.424 1.00 98.75 141 LEU A O 1
ATOM 1021 N N . ALA A 1 142 ? 1.345 -5.182 3.061 1.00 98.81 142 ALA A N 1
ATOM 1022 C CA . ALA A 1 142 ? 1.106 -4.975 1.637 1.00 98.81 142 ALA A CA 1
ATOM 1023 C C . ALA A 1 142 ? 2.380 -4.554 0.901 1.00 98.81 142 ALA A C 1
ATOM 1025 O O . ALA A 1 142 ? 3.343 -4.096 1.517 1.00 98.81 142 ALA A O 1
ATOM 1026 N N . ALA A 1 143 ? 2.349 -4.634 -0.425 1.00 98.31 143 ALA A N 1
ATOM 1027 C CA . ALA A 1 143 ? 3.329 -3.977 -1.283 1.00 98.31 143 ALA A CA 1
ATOM 1028 C C . ALA A 1 143 ? 2.650 -3.368 -2.515 1.00 98.31 143 ALA A C 1
ATOM 1030 O O . ALA A 1 143 ? 1.573 -3.813 -2.920 1.00 98.31 143 ALA A O 1
ATOM 1031 N N . LEU A 1 144 ? 3.277 -2.358 -3.109 1.00 97.56 144 LEU A N 1
ATOM 1032 C CA . LEU A 1 144 ? 2.923 -1.834 -4.426 1.00 97.56 144 LEU A CA 1
ATOM 1033 C C . LEU A 1 144 ? 4.195 -1.656 -5.242 1.00 97.56 144 LEU A C 1
ATOM 1035 O O . LEU A 1 144 ? 5.167 -1.126 -4.721 1.00 97.56 144 LEU A O 1
ATOM 1039 N N . SER A 1 145 ? 4.185 -2.063 -6.507 1.00 95.50 145 SER A N 1
ATOM 1040 C CA . SER A 1 145 ? 5.261 -1.774 -7.454 1.00 95.50 145 SER A CA 1
ATOM 1041 C C . SER A 1 145 ? 4.717 -1.265 -8.783 1.00 95.50 145 SER A C 1
ATOM 1043 O O . SER A 1 145 ? 3.611 -1.630 -9.194 1.00 95.50 145 SER A O 1
ATOM 1045 N N . THR A 1 146 ? 5.509 -0.423 -9.446 1.00 92.88 146 THR A N 1
ATOM 1046 C CA . THR A 1 146 ? 5.230 0.118 -10.785 1.00 92.88 146 THR A CA 1
ATOM 1047 C C . THR A 1 146 ? 6.019 -0.579 -11.897 1.00 92.88 146 THR A C 1
ATOM 1049 O O . THR A 1 146 ? 6.061 -0.080 -13.025 1.00 92.88 146 THR A O 1
ATOM 1052 N N . ASP A 1 147 ? 6.652 -1.718 -11.583 1.00 90.19 147 ASP A N 1
ATOM 1053 C CA . ASP A 1 147 ? 7.473 -2.471 -12.528 1.00 90.19 147 ASP A CA 1
ATOM 1054 C C . ASP A 1 147 ? 7.544 -3.965 -12.185 1.00 90.19 147 ASP A C 1
ATOM 1056 O O . ASP A 1 147 ? 7.912 -4.380 -11.083 1.00 90.19 147 ASP A O 1
ATOM 1060 N N . GLU A 1 148 ? 7.207 -4.802 -13.167 1.00 87.56 148 GLU A N 1
ATOM 1061 C CA . G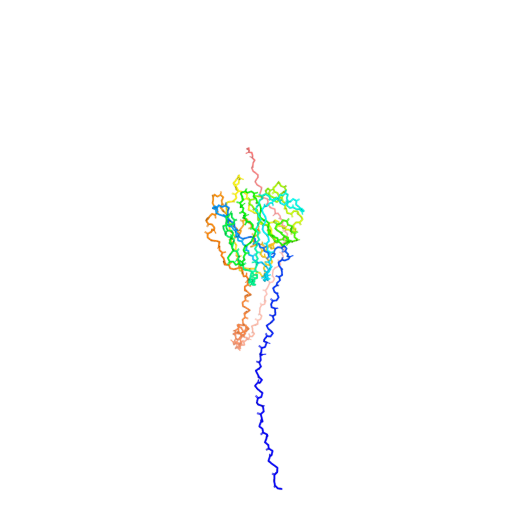LU A 1 148 ? 7.249 -6.262 -13.062 1.00 87.56 148 GLU A CA 1
ATOM 1062 C C . GLU A 1 148 ? 8.648 -6.821 -12.741 1.00 87.56 148 GLU A C 1
ATOM 1064 O O . GLU A 1 148 ? 8.782 -7.966 -12.296 1.00 87.56 148 GLU A O 1
ATOM 1069 N N . GLN A 1 149 ? 9.700 -6.022 -12.935 1.00 86.75 149 GLN A N 1
ATOM 1070 C CA . GLN A 1 149 ? 11.080 -6.361 -12.602 1.00 86.75 149 GLN A CA 1
ATOM 1071 C C . GLN A 1 149 ? 11.378 -6.342 -11.097 1.00 86.75 149 GLN A C 1
ATOM 1073 O O . GLN A 1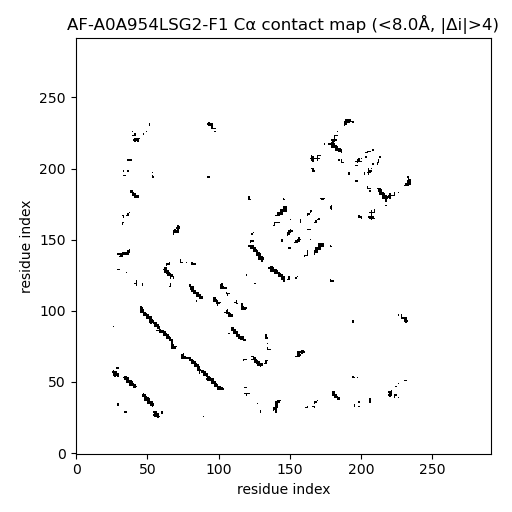 149 ? 12.367 -6.941 -10.668 1.00 86.75 149 GLN A O 1
ATOM 1078 N N . VAL A 1 150 ? 10.526 -5.732 -10.269 1.00 85.25 150 VAL A N 1
ATOM 1079 C CA . VAL A 1 150 ? 10.700 -5.798 -8.813 1.00 85.25 150 VAL A CA 1
ATOM 1080 C C . VAL A 1 150 ? 10.329 -7.190 -8.312 1.00 85.25 150 VAL A C 1
ATOM 1082 O O . VAL A 1 150 ? 11.156 -7.876 -7.726 1.00 85.25 150 VAL A O 1
ATOM 1085 N N . TYR A 1 151 ? 9.113 -7.675 -8.557 1.00 86.81 151 TYR A N 1
ATOM 1086 C CA . TYR A 1 151 ? 8.675 -8.936 -7.941 1.00 86.81 151 TYR A CA 1
ATOM 1087 C C . TYR A 1 151 ? 9.345 -10.185 -8.527 1.00 86.81 151 TYR A C 1
ATOM 1089 O O . TYR A 1 151 ? 9.370 -11.229 -7.871 1.00 86.81 151 TYR A O 1
ATOM 1097 N N . ASN A 1 152 ? 9.976 -10.074 -9.701 1.00 84.81 152 ASN A N 1
ATOM 1098 C CA . ASN A 1 152 ? 10.702 -11.177 -10.328 1.00 84.81 152 ASN A CA 1
ATOM 1099 C C . ASN A 1 152 ? 12.140 -11.394 -9.809 1.00 84.81 152 ASN A C 1
ATOM 1101 O O . ASN A 1 152 ? 12.795 -12.333 -10.263 1.00 84.81 152 ASN A O 1
ATOM 1105 N N . GLY A 1 153 ? 12.631 -10.569 -8.873 1.00 83.19 153 GLY A N 1
ATOM 1106 C CA . GLY A 1 153 ? 13.973 -10.723 -8.300 1.00 83.19 153 GLY A CA 1
ATOM 1107 C C . GLY A 1 153 ? 15.026 -9.735 -8.807 1.00 83.19 153 GLY A C 1
ATOM 1108 O O . GLY A 1 153 ? 16.153 -9.786 -8.317 1.00 83.19 153 GLY A O 1
ATOM 1109 N N . THR A 1 154 ? 14.720 -8.883 -9.794 1.00 82.69 154 THR A N 1
ATOM 1110 C CA . THR A 1 154 ? 15.736 -8.012 -10.421 1.00 82.69 154 THR A CA 1
ATOM 1111 C C . THR A 1 154 ? 16.024 -6.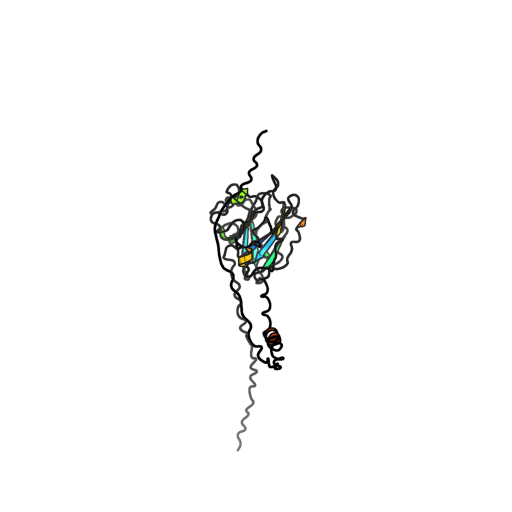771 -9.577 1.00 82.69 154 THR A C 1
ATOM 1113 O O . THR A 1 154 ? 17.186 -6.485 -9.299 1.00 82.69 154 THR A O 1
ATOM 1116 N N . PHE A 1 155 ? 14.969 -6.069 -9.152 1.00 82.12 155 PHE A N 1
ATOM 1117 C CA . PHE A 1 155 ? 15.043 -4.832 -8.355 1.00 82.12 155 PHE A CA 1
ATOM 1118 C C . PHE A 1 155 ? 14.299 -4.953 -7.014 1.00 82.12 155 PHE A C 1
ATOM 1120 O O . PHE A 1 155 ? 13.860 -3.978 -6.422 1.00 82.12 155 PHE A O 1
ATOM 1127 N N . GLY A 1 156 ? 14.100 -6.183 -6.544 1.00 88.19 156 GLY A N 1
ATOM 1128 C CA . GLY A 1 156 ? 13.406 -6.498 -5.299 1.00 88.19 156 GLY A CA 1
ATOM 1129 C C . GLY A 1 156 ? 12.890 -7.932 -5.320 1.00 88.19 156 GLY A C 1
ATOM 1130 O O . GLY A 1 156 ? 13.255 -8.714 -6.194 1.00 88.19 156 GLY A O 1
ATOM 1131 N N . THR A 1 157 ? 12.052 -8.316 -4.359 1.00 93.81 157 THR A N 1
ATOM 1132 C CA . THR A 1 157 ? 11.347 -9.606 -4.381 1.00 93.81 157 THR A CA 1
ATOM 1133 C C . THR A 1 157 ? 10.175 -9.605 -3.399 1.00 93.81 157 THR A C 1
ATOM 1135 O O . THR A 1 157 ? 10.098 -8.761 -2.516 1.00 93.81 157 THR A O 1
ATOM 1138 N N . LEU A 1 158 ? 9.277 -10.588 -3.502 1.00 96.19 158 LEU A N 1
ATOM 1139 C CA . LEU A 1 158 ? 8.290 -10.899 -2.457 1.00 96.19 158 LEU A CA 1
ATOM 1140 C C . LEU A 1 158 ? 8.721 -12.071 -1.560 1.00 96.19 158 LEU A C 1
ATOM 1142 O O . LEU A 1 158 ? 8.006 -12.422 -0.618 1.00 96.19 158 LEU A O 1
ATOM 1146 N N . ALA A 1 159 ? 9.873 -12.699 -1.821 1.00 96.50 159 ALA A N 1
ATOM 1147 C CA . ALA A 1 159 ? 10.357 -13.820 -1.018 1.00 96.50 159 ALA A CA 1
ATOM 1148 C C . ALA A 1 159 ? 10.421 -13.452 0.475 1.00 96.50 159 ALA A C 1
ATOM 1150 O O . ALA A 1 159 ? 10.818 -12.350 0.834 1.00 96.50 159 ALA A O 1
ATOM 1151 N N . GLY A 1 160 ? 9.983 -14.352 1.357 1.00 96.25 160 GLY A N 1
ATOM 1152 C CA . GLY A 1 160 ? 10.012 -14.123 2.808 1.00 96.25 160 GLY A CA 1
ATOM 1153 C C . GLY A 1 160 ? 9.008 -13.094 3.347 1.00 96.25 160 GLY A C 1
ATOM 1154 O O . GLY A 1 160 ? 8.886 -12.975 4.560 1.00 96.25 160 GLY A O 1
ATOM 1155 N N . THR A 1 161 ? 8.253 -12.397 2.490 1.00 97.50 161 THR A N 1
ATOM 1156 C CA . THR A 1 161 ? 7.269 -11.393 2.938 1.00 97.50 161 THR A CA 1
ATOM 1157 C C . THR A 1 161 ? 5.920 -12.006 3.326 1.00 97.50 161 THR A C 1
ATOM 1159 O O . THR A 1 161 ? 5.182 -11.434 4.119 1.00 97.50 161 THR A O 1
ATOM 1162 N N . GLY A 1 162 ? 5.571 -13.164 2.753 1.00 97.25 162 GLY A N 1
ATOM 1163 C CA . GLY A 1 162 ? 4.219 -13.731 2.850 1.00 97.25 162 GLY A CA 1
ATOM 1164 C C . GLY A 1 162 ? 3.177 -13.017 1.976 1.00 97.25 162 GLY A C 1
ATOM 1165 O O . GLY A 1 162 ? 2.014 -13.416 1.971 1.00 97.25 162 GLY A O 1
ATOM 1166 N N . LEU A 1 163 ? 3.578 -11.995 1.213 1.00 98.06 163 LEU A N 1
ATOM 1167 C CA . LEU A 1 163 ? 2.715 -11.305 0.262 1.00 98.06 163 LEU A CA 1
ATOM 1168 C C . LEU A 1 163 ? 2.576 -12.095 -1.041 1.00 98.06 163 LEU A C 1
ATOM 1170 O O . LEU A 1 163 ? 3.452 -12.870 -1.424 1.00 98.06 163 LEU A O 1
ATOM 1174 N N . THR A 1 164 ? 1.464 -11.877 -1.738 1.00 97.38 164 THR A N 1
ATOM 1175 C CA . THR A 1 164 ? 1.165 -12.524 -3.018 1.00 97.38 164 THR A CA 1
ATOM 1176 C C . THR A 1 164 ? 0.874 -11.472 -4.083 1.00 97.38 164 THR A C 1
ATOM 1178 O O . THR A 1 164 ? -0.023 -10.642 -3.910 1.00 97.38 164 THR A O 1
ATOM 1181 N N . GLU A 1 165 ? 1.622 -11.518 -5.188 1.00 96.94 165 GLU A N 1
ATOM 1182 C CA . GLU A 1 165 ? 1.404 -10.658 -6.355 1.00 96.94 165 GLU A CA 1
ATOM 1183 C C . GLU A 1 165 ? -0.024 -10.808 -6.892 1.00 96.94 165 GLU A C 1
ATOM 1185 O O . GLU A 1 165 ? -0.580 -11.906 -6.976 1.00 96.94 165 GLU A O 1
ATOM 1190 N N . GLY A 1 166 ? -0.636 -9.678 -7.238 1.00 96.94 166 GLY A N 1
ATOM 1191 C CA . GLY A 1 166 ? -2.007 -9.624 -7.727 1.00 96.94 166 GLY A CA 1
ATOM 1192 C C . GLY A 1 166 ? -3.055 -9.824 -6.630 1.00 96.94 166 GLY A C 1
ATOM 1193 O O . GLY A 1 166 ? -4.240 -9.950 -6.939 1.00 96.94 166 GLY A O 1
ATOM 1194 N N . SER A 1 167 ? -2.643 -9.845 -5.361 1.00 97.62 167 SER A N 1
ATOM 1195 C CA . SER A 1 167 ? -3.486 -9.967 -4.168 1.00 97.62 167 SER A CA 1
ATOM 1196 C C . SER A 1 167 ? -3.073 -8.910 -3.139 1.00 97.62 167 SER A C 1
ATOM 1198 O O . SER A 1 167 ? -3.503 -7.765 -3.257 1.00 97.62 167 SER A O 1
ATOM 1200 N N . THR A 1 168 ? -2.222 -9.263 -2.175 1.00 98.31 168 THR A N 1
ATOM 1201 C CA . THR A 1 168 ? -1.700 -8.371 -1.128 1.00 98.31 168 THR A CA 1
ATOM 1202 C C . THR A 1 168 ? -0.491 -7.550 -1.587 1.00 98.31 168 THR A C 1
ATOM 1204 O O . THR A 1 168 ? -0.138 -6.561 -0.948 1.00 98.31 168 THR A O 1
ATOM 1207 N N . ALA A 1 169 ? 0.122 -7.920 -2.714 1.00 98.31 169 ALA A N 1
ATOM 1208 C CA . ALA A 1 169 ? 1.098 -7.108 -3.431 1.00 98.31 169 ALA A CA 1
ATOM 1209 C C . ALA A 1 169 ? 0.516 -6.65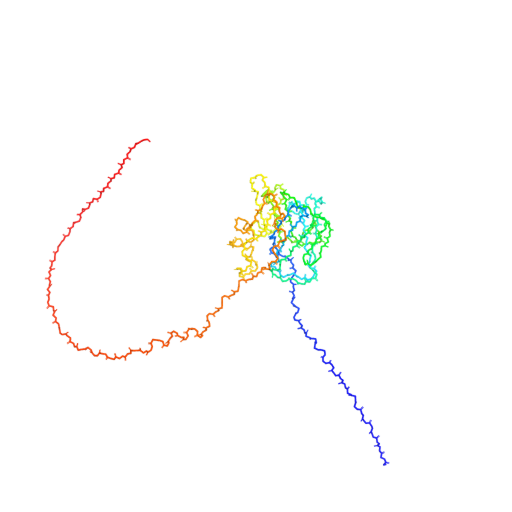8 -4.781 1.00 98.31 169 ALA A C 1
ATOM 1211 O O . ALA A 1 169 ? 0.190 -7.480 -5.641 1.00 98.31 169 ALA A O 1
ATOM 1212 N N . VAL A 1 170 ? 0.356 -5.348 -4.956 1.00 98.12 170 VAL A N 1
ATOM 1213 C CA . VAL A 1 170 ? -0.155 -4.723 -6.180 1.00 98.12 170 VAL A CA 1
ATOM 1214 C C . VAL A 1 170 ? 0.993 -4.544 -7.165 1.00 98.12 170 VAL A C 1
ATOM 1216 O O . VAL A 1 170 ? 1.995 -3.919 -6.836 1.00 98.12 170 VAL A O 1
ATOM 1219 N N . LEU A 1 171 ? 0.824 -5.038 -8.391 1.00 96.44 171 LEU A N 1
ATOM 1220 C CA . LEU A 1 171 ? 1.767 -4.802 -9.479 1.00 96.44 171 LEU A CA 1
ATOM 1221 C C . LEU A 1 171 ? 1.102 -4.014 -10.608 1.00 96.44 171 LEU A C 1
ATOM 1223 O O . LEU A 1 171 ? 0.185 -4.508 -11.273 1.00 96.44 171 LEU A O 1
ATOM 1227 N N . ILE A 1 172 ? 1.589 -2.801 -10.839 1.00 96.00 172 ILE A N 1
ATOM 1228 C CA . ILE A 1 172 ? 1.240 -1.982 -11.996 1.00 96.00 172 ILE A CA 1
ATOM 1229 C C . ILE A 1 172 ? 2.339 -2.186 -13.035 1.00 96.00 172 ILE A C 1
ATOM 1231 O O . ILE A 1 172 ? 3.424 -1.638 -12.898 1.00 96.00 172 ILE A O 1
ATOM 1235 N N . ALA A 1 173 ? 2.068 -3.009 -14.047 1.00 93.19 173 ALA A N 1
ATOM 1236 C CA . ALA A 1 173 ? 3.034 -3.292 -15.105 1.00 93.19 173 ALA A CA 1
ATOM 1237 C C . ALA A 1 173 ? 3.339 -2.045 -15.950 1.00 93.19 173 ALA A C 1
ATOM 1239 O O . ALA A 1 173 ? 2.499 -1.149 -16.084 1.00 93.19 173 ALA A O 1
ATOM 1240 N N . ARG A 1 174 ? 4.518 -2.019 -16.573 1.00 92.44 174 ARG A N 1
ATOM 1241 C CA . ARG A 1 174 ? 4.905 -0.954 -17.510 1.00 92.44 174 ARG A CA 1
ATOM 1242 C C . ARG A 1 174 ? 4.027 -0.961 -18.766 1.00 92.44 174 ARG A C 1
ATOM 1244 O O . ARG A 1 174 ? 3.532 -2.000 -19.209 1.00 92.44 174 ARG A O 1
ATOM 1251 N N . ASN A 1 175 ? 3.913 0.194 -19.418 1.00 91.38 175 ASN A N 1
ATOM 1252 C CA . ASN A 1 175 ? 3.417 0.291 -20.789 1.00 91.38 175 ASN A CA 1
ATOM 1253 C C . ASN A 1 175 ? 4.605 0.382 -21.754 1.00 91.38 175 ASN A C 1
ATOM 1255 O O . ASN A 1 175 ? 5.140 1.456 -22.024 1.00 91.38 175 ASN A O 1
ATOM 1259 N N . GLY A 1 176 ? 5.057 -0.771 -22.250 1.00 90.69 176 GLY A N 1
ATOM 1260 C CA . GLY A 1 176 ? 6.288 -0.845 -23.033 1.00 90.69 176 GLY A CA 1
ATOM 1261 C C . GLY A 1 176 ? 7.498 -0.514 -22.160 1.00 90.69 176 GLY A C 1
ATOM 1262 O O . GLY A 1 176 ? 7.807 -1.252 -21.232 1.00 90.69 176 GLY A O 1
ATOM 1263 N N . THR A 1 177 ? 8.190 0.587 -22.456 1.00 88.12 177 THR A N 1
ATOM 1264 C CA . THR A 1 177 ? 9.318 1.066 -21.640 1.00 88.12 177 THR A CA 1
ATOM 1265 C C . THR A 1 177 ? 8.904 2.060 -20.565 1.00 88.12 177 THR A C 1
ATOM 1267 O O . THR A 1 177 ? 9.759 2.466 -19.785 1.00 88.12 177 THR A O 1
ATOM 1270 N N . ASP A 1 178 ? 7.635 2.452 -20.492 1.00 89.56 178 ASP A N 1
ATOM 1271 C CA . ASP A 1 178 ? 7.202 3.538 -19.616 1.00 89.56 178 ASP A CA 1
ATOM 1272 C C . ASP A 1 178 ? 6.599 2.962 -18.322 1.00 89.56 178 ASP A C 1
ATOM 1274 O O . ASP A 1 178 ? 5.583 2.262 -18.382 1.00 89.56 178 ASP A O 1
ATOM 1278 N N . PRO A 1 179 ? 7.221 3.189 -17.152 1.00 89.75 179 PRO A N 1
ATOM 1279 C CA . PRO A 1 179 ? 6.626 2.854 -15.862 1.00 89.75 179 PRO A CA 1
ATOM 1280 C C . PRO A 1 179 ? 5.455 3.793 -15.550 1.00 89.75 179 PRO A C 1
ATOM 1282 O O . PRO A 1 179 ? 5.335 4.880 -16.114 1.00 89.75 179 PRO A O 1
ATOM 1285 N N . ALA A 1 180 ? 4.548 3.362 -14.676 1.00 93.56 180 ALA A N 1
ATOM 1286 C CA . ALA A 1 180 ? 3.385 4.170 -14.327 1.00 93.56 180 ALA A CA 1
ATOM 1287 C C . ALA A 1 180 ? 3.770 5.369 -13.444 1.00 93.56 180 ALA A C 1
ATOM 1289 O O . ALA A 1 180 ? 4.427 5.202 -12.419 1.00 93.56 180 ALA A O 1
ATOM 1290 N N . ASN A 1 181 ? 3.288 6.566 -13.794 1.00 94.75 181 ASN A N 1
ATOM 1291 C CA . ASN A 1 181 ? 3.473 7.784 -12.995 1.00 94.75 181 ASN A CA 1
ATOM 1292 C C . ASN A 1 181 ? 2.393 7.957 -11.918 1.00 94.75 181 ASN A C 1
ATOM 1294 O O . ASN A 1 181 ? 2.577 8.676 -10.937 1.00 94.75 181 ASN A O 1
ATOM 1298 N N . GLY A 1 182 ? 1.246 7.309 -12.086 1.00 96.44 182 GLY A N 1
ATOM 1299 C CA . GLY A 1 182 ? 0.224 7.258 -11.056 1.00 96.44 182 GLY A CA 1
ATOM 1300 C C . GLY A 1 182 ? -0.897 6.302 -11.395 1.00 96.44 182 GLY A C 1
ATOM 1301 O O . GLY A 1 182 ? -1.084 5.888 -12.544 1.00 96.44 182 GLY A O 1
ATOM 1302 N N . GLY A 1 183 ? -1.672 5.973 -10.376 1.00 97.25 183 GLY A N 1
ATOM 1303 C CA . GLY A 1 183 ? -2.832 5.125 -10.526 1.00 97.25 183 GLY A CA 1
ATOM 1304 C C . GLY A 1 183 ? -3.703 5.128 -9.288 1.00 97.25 183 GLY A C 1
ATOM 1305 O O . GLY A 1 183 ? -3.263 5.484 -8.195 1.00 97.25 183 GLY A O 1
ATOM 1306 N N . ALA A 1 184 ? -4.948 4.712 -9.469 1.00 98.44 184 ALA A N 1
ATOM 1307 C CA . ALA A 1 184 ? -5.890 4.523 -8.380 1.00 98.44 184 ALA A CA 1
ATOM 1308 C C . ALA A 1 184 ? -6.802 3.328 -8.653 1.00 98.44 184 ALA A C 1
ATOM 1310 O O . ALA A 1 184 ? -7.205 3.076 -9.794 1.00 98.44 184 ALA A O 1
ATOM 1311 N N . TYR A 1 185 ? -7.159 2.632 -7.578 1.00 98.62 185 TYR A N 1
ATOM 1312 C CA . TYR A 1 185 ? -8.158 1.581 -7.593 1.00 98.62 185 TYR A CA 1
ATOM 1313 C C . TYR A 1 185 ? -9.516 2.152 -8.022 1.00 98.62 185 TYR A C 1
ATOM 1315 O O . TYR A 1 185 ? -10.051 3.078 -7.402 1.00 98.62 185 TYR A O 1
ATOM 1323 N N . SER A 1 186 ? -10.065 1.577 -9.087 1.00 98.19 186 SER A N 1
ATOM 1324 C CA . SER A 1 186 ? -11.319 1.954 -9.743 1.00 98.19 186 SER A CA 1
ATOM 1325 C C . SER A 1 186 ? -12.400 0.871 -9.650 1.00 98.19 186 SER A C 1
ATOM 1327 O O . SER A 1 186 ? -13.505 1.064 -10.159 1.00 98.19 186 SER A O 1
ATOM 1329 N N . GLY A 1 187 ? -12.102 -0.258 -8.997 1.00 97.56 187 GLY A N 1
ATOM 1330 C CA . GLY A 1 187 ? -13.081 -1.306 -8.719 1.00 97.56 187 GLY A CA 1
ATOM 1331 C C . GLY A 1 187 ? -14.142 -0.882 -7.696 1.00 97.56 187 GLY A C 1
ATOM 1332 O O . GLY A 1 187 ? -14.094 0.192 -7.090 1.00 97.56 187 GLY A O 1
ATOM 1333 N N . SER A 1 188 ? -15.120 -1.757 -7.474 1.00 97.12 188 SER A N 1
ATOM 1334 C CA . SER A 1 188 ? -16.161 -1.531 -6.471 1.00 97.12 188 SER A CA 1
ATOM 1335 C C . SER A 1 188 ? -15.558 -1.511 -5.066 1.00 97.12 188 SER A C 1
ATOM 1337 O O . SER A 1 188 ? -14.695 -2.326 -4.743 1.00 97.12 188 SER A O 1
ATOM 1339 N N . ARG A 1 189 ? -16.047 -0.596 -4.222 1.00 97.88 189 ARG A N 1
ATOM 1340 C CA . ARG A 1 189 ? -15.693 -0.454 -2.797 1.00 97.88 189 ARG A CA 1
ATOM 1341 C C . ARG A 1 189 ? -16.820 -0.903 -1.859 1.00 97.88 189 ARG A C 1
ATOM 1343 O O . ARG A 1 189 ? -16.821 -0.546 -0.688 1.00 97.88 189 ARG A O 1
ATOM 1350 N N . SER A 1 190 ? -17.839 -1.598 -2.368 1.00 96.69 190 SER A N 1
ATOM 1351 C CA . SER A 1 190 ? -19.028 -1.967 -1.572 1.00 96.69 190 SER A CA 1
ATOM 1352 C C . SER A 1 190 ? -19.650 -3.320 -1.930 1.00 96.69 190 SER A C 1
ATOM 1354 O O . SER A 1 190 ? -20.753 -3.630 -1.489 1.00 96.69 190 SER A O 1
ATOM 1356 N N . SER A 1 191 ? -18.977 -4.129 -2.752 1.00 94.12 191 SER A N 1
ATOM 1357 C CA . SER A 1 191 ? -19.535 -5.381 -3.293 1.00 94.12 191 SER A CA 1
ATOM 1358 C C . SER A 1 191 ? -19.147 -6.630 -2.515 1.00 94.12 191 SER A C 1
ATOM 1360 O O . SER A 1 191 ? -19.703 -7.693 -2.778 1.00 94.12 191 SER A O 1
ATOM 1362 N N . GLU A 1 192 ? -18.209 -6.526 -1.576 1.00 96.12 192 GLU A N 1
ATOM 1363 C CA . GLU A 1 192 ? -17.604 -7.710 -0.976 1.00 96.12 192 GLU A CA 1
ATOM 1364 C C . GLU A 1 192 ? -18.315 -8.185 0.282 1.00 96.12 192 GLU A C 1
ATOM 1366 O O . GLU A 1 192 ? -18.763 -7.392 1.107 1.00 96.12 192 GLU A O 1
ATOM 1371 N N . ALA A 1 193 ? -18.387 -9.504 0.453 1.00 95.00 193 ALA A N 1
ATOM 1372 C CA . ALA A 1 193 ? -18.983 -10.126 1.634 1.00 95.00 193 ALA A CA 1
ATOM 1373 C C . ALA A 1 193 ? -18.109 -9.990 2.896 1.00 95.00 193 ALA A C 1
ATOM 1375 O O . ALA A 1 193 ? -18.613 -10.113 4.011 1.00 95.00 193 ALA A O 1
ATOM 1376 N N . SER A 1 194 ? -16.805 -9.749 2.737 1.00 96.62 194 SER A N 1
ATOM 1377 C CA . SER A 1 194 ? -15.870 -9.460 3.828 1.00 96.62 194 SER A CA 1
ATOM 1378 C C . SER A 1 194 ? -14.700 -8.613 3.320 1.00 96.62 194 SER A C 1
ATOM 1380 O O . SER A 1 194 ? -14.459 -8.558 2.115 1.00 96.62 194 SER A O 1
ATOM 1382 N N . PHE A 1 195 ? -13.940 -7.976 4.217 1.00 97.56 195 PHE A N 1
ATOM 1383 C CA . PHE A 1 195 ? -12.790 -7.170 3.798 1.00 97.56 195 PHE A CA 1
ATOM 1384 C C . PHE A 1 195 ? -11.655 -8.010 3.194 1.00 97.56 195 PHE A C 1
ATOM 1386 O O . PHE A 1 195 ? -11.006 -7.563 2.254 1.00 97.56 195 PHE A O 1
ATOM 1393 N N . ALA A 1 196 ? -11.479 -9.256 3.644 1.00 96.88 196 ALA A N 1
ATOM 1394 C CA . ALA A 1 196 ? -10.496 -10.181 3.077 1.00 96.88 196 ALA A CA 1
ATOM 1395 C C . ALA A 1 196 ? -10.773 -10.515 1.597 1.00 96.88 196 ALA A C 1
ATOM 1397 O O . ALA A 1 196 ? -9.847 -10.798 0.836 1.00 96.88 196 ALA A O 1
ATOM 1398 N N . GLU A 1 197 ? -12.031 -10.430 1.150 1.00 97.81 197 GLU A N 1
ATOM 1399 C CA . GLU A 1 197 ? -12.375 -10.655 -0.257 1.00 97.81 197 GLU A CA 1
ATOM 1400 C C . GLU A 1 197 ? -11.808 -9.572 -1.186 1.00 97.81 197 GLU A C 1
ATOM 1402 O O . GLU A 1 197 ? -11.538 -9.869 -2.350 1.00 97.81 197 GLU A O 1
ATOM 1407 N N . TYR A 1 198 ? -11.511 -8.362 -0.691 1.00 98.44 198 TYR A N 1
ATOM 1408 C CA . TYR A 1 198 ? -10.834 -7.330 -1.490 1.00 98.44 198 TYR A CA 1
ATOM 1409 C C . TYR A 1 198 ? -9.394 -7.698 -1.869 1.00 98.44 198 TYR A C 1
ATOM 1411 O O . TYR A 1 198 ? -8.838 -7.083 -2.774 1.00 98.44 198 TYR A O 1
ATOM 1419 N N . VAL A 1 199 ? -8.784 -8.705 -1.240 1.00 98.31 199 VAL A N 1
ATOM 1420 C CA . VAL A 1 199 ? -7.452 -9.216 -1.612 1.00 98.31 199 VAL A CA 1
ATOM 1421 C C . VAL A 1 199 ? -7.480 -10.687 -2.026 1.00 98.31 199 VAL A C 1
ATOM 1423 O O . VAL A 1 199 ? -6.447 -11.242 -2.388 1.00 98.31 199 VAL A O 1
ATOM 1426 N N . ASN A 1 200 ? -8.642 -11.338 -2.056 1.00 97.75 200 ASN A N 1
ATOM 1427 C CA . ASN A 1 200 ? -8.758 -12.739 -2.453 1.00 97.75 200 ASN A CA 1
ATOM 1428 C C . ASN A 1 200 ? -8.455 -12.912 -3.953 1.00 97.75 200 ASN A C 1
ATOM 1430 O O . ASN A 1 200 ? -9.151 -12.351 -4.793 1.00 97.75 200 ASN A O 1
ATOM 1434 N N . LEU A 1 201 ? -7.454 -13.731 -4.309 1.00 96.88 201 LEU A N 1
ATOM 1435 C CA . LEU A 1 201 ? -7.042 -13.979 -5.703 1.00 96.88 201 LEU A CA 1
ATOM 1436 C C . LEU A 1 201 ? -8.174 -14.454 -6.623 1.00 96.88 201 LEU A C 1
ATOM 1438 O O . LEU A 1 201 ? -8.159 -14.158 -7.817 1.00 96.88 201 LEU A O 1
ATOM 1442 N N . SER A 1 202 ? -9.141 -15.198 -6.085 1.00 96.62 202 SER A N 1
ATOM 1443 C CA . SER A 1 202 ? -10.280 -15.699 -6.863 1.00 96.62 202 SER A CA 1
ATOM 1444 C C . SER A 1 202 ? -11.323 -14.620 -7.160 1.00 96.62 202 SER A C 1
ATOM 1446 O O . SER A 1 202 ? -12.134 -14.777 -8.075 1.00 96.62 202 SER A O 1
ATOM 1448 N N . ASN A 1 203 ? -11.281 -13.501 -6.436 1.00 96.88 203 ASN A N 1
ATOM 1449 C CA . ASN A 1 203 ? -12.198 -12.399 -6.629 1.00 96.88 203 ASN A CA 1
ATOM 1450 C C . ASN A 1 203 ? -11.757 -11.520 -7.808 1.00 96.88 203 ASN A C 1
ATOM 1452 O O . ASN A 1 203 ? -10.616 -11.058 -7.893 1.00 96.88 203 ASN A O 1
ATOM 1456 N N . SER A 1 204 ? -12.680 -11.263 -8.734 1.00 96.31 204 SER A N 1
ATOM 1457 C CA . SER A 1 204 ? -12.428 -10.383 -9.879 1.00 96.31 204 SER A CA 1
ATOM 1458 C C . SER A 1 204 ? -12.392 -8.906 -9.488 1.00 96.31 204 SER A C 1
ATOM 1460 O O . SER A 1 204 ? -11.700 -8.145 -10.156 1.00 96.31 204 SER A O 1
ATOM 1462 N N . ASN A 1 205 ? -13.063 -8.511 -8.402 1.00 96.94 205 ASN A N 1
ATOM 1463 C CA . ASN A 1 205 ? -13.043 -7.151 -7.858 1.00 96.94 205 ASN A CA 1
ATOM 1464 C C . ASN A 1 205 ? -11.878 -6.915 -6.871 1.00 96.94 205 ASN A C 1
ATOM 1466 O O . ASN A 1 205 ? -11.778 -5.854 -6.271 1.00 96.94 205 ASN A O 1
ATOM 1470 N N . ARG A 1 206 ? -10.963 -7.877 -6.682 1.00 98.00 206 ARG A N 1
ATOM 1471 C CA . ARG A 1 206 ? -9.828 -7.686 -5.765 1.00 98.00 206 ARG A CA 1
ATOM 1472 C C . ARG A 1 206 ? -8.944 -6.502 -6.180 1.00 98.00 206 ARG A C 1
ATOM 1474 O O . ARG A 1 206 ? -8.751 -6.243 -7.372 1.00 98.00 206 ARG A O 1
ATOM 1481 N N . ILE A 1 207 ? -8.334 -5.854 -5.194 1.00 98.62 207 ILE A N 1
ATOM 1482 C CA . ILE A 1 207 ? -7.444 -4.700 -5.351 1.00 98.62 207 ILE A CA 1
ATOM 1483 C C . ILE A 1 207 ? -6.243 -5.059 -6.223 1.00 98.62 207 ILE A C 1
ATOM 1485 O O . ILE A 1 207 ? -5.919 -4.319 -7.142 1.00 98.62 207 ILE A O 1
ATOM 1489 N N . GLY A 1 208 ? -5.633 -6.227 -6.029 1.00 97.69 208 GLY A N 1
ATOM 1490 C CA . GLY A 1 208 ? -4.496 -6.653 -6.846 1.00 97.69 208 GLY A CA 1
ATOM 1491 C C . GLY A 1 208 ? -4.824 -7.025 -8.304 1.00 97.69 208 GLY A C 1
ATOM 1492 O O . GLY A 1 208 ? -3.909 -7.320 -9.067 1.00 97.69 208 GLY A O 1
ATOM 1493 N N . ASN A 1 209 ? -6.091 -7.010 -8.742 1.00 97.50 209 ASN A N 1
ATOM 1494 C CA . ASN A 1 209 ? -6.444 -7.224 -10.152 1.00 97.50 209 ASN A CA 1
ATOM 1495 C C . ASN A 1 209 ? -6.285 -5.926 -10.962 1.00 97.50 209 ASN A C 1
ATOM 1497 O O . ASN A 1 209 ? -7.260 -5.277 -11.350 1.00 97.50 209 ASN A O 1
ATOM 1501 N N . THR A 1 210 ? -5.035 -5.546 -11.209 1.00 96.69 210 THR A N 1
ATOM 1502 C CA . THR A 1 210 ? -4.666 -4.260 -11.820 1.00 96.69 210 THR A CA 1
ATOM 1503 C C . THR A 1 210 ? -5.119 -4.109 -13.268 1.00 96.69 210 THR A C 1
ATOM 1505 O O . THR A 1 210 ? -5.393 -2.998 -13.709 1.00 96.69 210 THR A O 1
ATOM 1508 N N . ALA A 1 211 ? -5.318 -5.214 -13.987 1.00 94.81 211 ALA A N 1
ATOM 1509 C CA . ALA A 1 211 ? -5.835 -5.188 -15.354 1.00 94.81 211 ALA A CA 1
ATOM 1510 C C . ALA A 1 211 ? -7.304 -4.733 -15.454 1.00 94.81 211 ALA A C 1
ATOM 1512 O O . ALA A 1 211 ? -7.711 -4.226 -16.498 1.00 94.81 211 ALA A O 1
ATOM 1513 N N . ALA A 1 212 ? -8.109 -4.943 -14.407 1.00 96.44 212 ALA A N 1
ATOM 1514 C CA . ALA A 1 212 ? -9.548 -4.662 -14.434 1.00 96.44 212 ALA A CA 1
ATOM 1515 C C . ALA A 1 212 ? -9.967 -3.523 -13.498 1.00 96.44 212 ALA A C 1
ATOM 1517 O O . ALA A 1 212 ? -10.916 -2.807 -13.807 1.00 96.44 212 ALA A O 1
ATOM 1518 N N . ASN A 1 213 ? -9.275 -3.360 -12.366 1.00 98.12 213 ASN A N 1
ATOM 1519 C CA . ASN A 1 213 ? -9.745 -2.522 -11.261 1.00 98.12 213 ASN A CA 1
ATOM 1520 C C . ASN A 1 213 ? -8.834 -1.329 -10.972 1.00 98.12 213 ASN A C 1
ATOM 1522 O O . ASN A 1 213 ? -8.866 -0.808 -9.859 1.00 98.12 213 ASN A O 1
ATOM 1526 N N . TRP A 1 214 ? -7.995 -0.922 -11.925 1.00 98.38 214 TRP A N 1
ATOM 1527 C CA . TRP A 1 214 ? -7.132 0.246 -11.778 1.00 98.38 214 TRP A CA 1
ATOM 1528 C C . TRP A 1 214 ? -7.231 1.170 -12.981 1.00 98.38 214 TRP A C 1
ATOM 1530 O O . TRP A 1 214 ? -7.214 0.743 -14.134 1.00 98.38 214 TRP A O 1
ATOM 1540 N N . SER A 1 215 ? -7.290 2.464 -12.691 1.00 97.88 215 SER A N 1
ATOM 1541 C CA . SER A 1 215 ? -7.011 3.518 -13.659 1.00 97.88 215 SER A CA 1
ATOM 1542 C C . SER A 1 215 ? -5.547 3.909 -13.501 1.00 97.88 215 SER A C 1
ATOM 1544 O O . SER A 1 215 ? -5.128 4.218 -12.389 1.00 97.88 215 SER A O 1
ATOM 1546 N N . VAL A 1 216 ? -4.776 3.897 -14.589 1.00 97.06 216 VAL A N 1
ATOM 1547 C CA . VAL A 1 216 ? -3.321 4.133 -14.572 1.00 97.06 216 VAL A CA 1
ATOM 1548 C C . VAL A 1 216 ? -2.952 5.199 -15.599 1.00 97.06 216 VAL A C 1
ATOM 1550 O O . VAL A 1 216 ? -3.526 5.244 -16.689 1.00 97.06 216 VAL A O 1
ATOM 1553 N N . ASN A 1 217 ? -1.989 6.052 -15.258 1.00 95.56 217 ASN A N 1
ATOM 1554 C CA . ASN A 1 217 ? -1.405 7.039 -16.155 1.00 95.56 217 ASN A CA 1
ATOM 1555 C C . ASN A 1 217 ? 0.126 6.890 -16.176 1.00 95.56 217 ASN A C 1
ATOM 1557 O O . ASN A 1 217 ? 0.768 6.841 -15.130 1.00 95.56 217 ASN A O 1
ATOM 1561 N N . TYR A 1 218 ? 0.695 6.829 -17.380 1.00 94.50 218 TYR A N 1
ATOM 1562 C CA . TYR A 1 218 ? 2.127 6.608 -17.645 1.00 94.50 218 TYR A CA 1
ATOM 1563 C C . TYR A 1 218 ? 2.868 7.897 -18.034 1.00 94.50 218 TYR A C 1
ATOM 1565 O O . TYR A 1 218 ? 3.943 7.861 -18.616 1.00 94.50 218 TYR A O 1
ATOM 1573 N N . SER A 1 219 ? 2.237 9.053 -17.839 1.00 93.38 219 SER A N 1
ATOM 1574 C CA . SER A 1 219 ? 2.811 10.358 -18.177 1.00 93.38 219 SER A CA 1
ATOM 1575 C C . SER A 1 219 ? 2.699 11.346 -17.032 1.00 93.38 219 SER A C 1
ATOM 1577 O O . SER A 1 219 ? 3.582 12.181 -16.874 1.00 93.38 219 SER A O 1
ATOM 1579 N N . THR A 1 220 ? 1.614 11.284 -16.252 1.00 92.50 220 THR A N 1
ATOM 1580 C CA . THR A 1 220 ? 1.545 12.008 -14.989 1.00 92.50 220 THR A CA 1
ATOM 1581 C C . THR A 1 220 ? 0.685 11.340 -13.919 1.00 92.50 220 THR A C 1
ATOM 1583 O O . THR A 1 220 ? -0.407 10.854 -14.210 1.00 92.50 220 THR A O 1
ATOM 1586 N N . GLY A 1 221 ? 1.144 11.367 -12.668 1.00 93.81 221 GLY A N 1
ATOM 1587 C CA . GLY A 1 221 ? 0.403 10.897 -11.499 1.00 93.81 221 GLY A CA 1
ATOM 1588 C C . GLY A 1 221 ? -0.446 11.958 -10.805 1.00 93.81 221 GLY A C 1
ATOM 1589 O O . GLY A 1 221 ? -1.423 11.619 -10.137 1.00 93.81 221 GLY A O 1
ATOM 1590 N N . THR A 1 222 ? -0.150 13.245 -11.014 1.00 95.31 222 THR A N 1
ATOM 1591 C CA . THR A 1 222 ? -0.837 14.346 -10.312 1.00 95.31 222 THR A CA 1
ATOM 1592 C C . THR A 1 222 ? -2.345 14.400 -10.574 1.00 95.31 222 THR A C 1
ATOM 1594 O O . THR A 1 222 ? -3.095 14.930 -9.760 1.00 95.31 222 THR A O 1
ATOM 1597 N N . GLY A 1 223 ? -2.818 13.795 -11.670 1.00 95.56 223 GLY A N 1
ATOM 1598 C CA . GLY A 1 223 ? -4.244 13.673 -11.986 1.00 95.56 223 GLY A CA 1
ATOM 1599 C C . GLY A 1 223 ? -5.046 12.778 -11.031 1.00 95.56 223 GLY A C 1
ATOM 1600 O O . GLY A 1 223 ? -6.273 12.823 -11.069 1.00 95.56 223 GLY A O 1
ATOM 1601 N N . PHE A 1 224 ? -4.384 11.984 -10.183 1.00 96.69 224 PHE A N 1
ATOM 1602 C CA . PHE A 1 224 ? -5.030 11.148 -9.165 1.00 96.69 224 PHE A CA 1
ATOM 1603 C C . PHE A 1 224 ? -5.117 11.816 -7.787 1.00 96.69 224 PHE A C 1
ATOM 1605 O O . PHE A 1 224 ? -5.727 11.246 -6.884 1.00 96.69 224 PHE A O 1
ATOM 1612 N N . VAL A 1 225 ? -4.529 13.005 -7.614 1.00 96.25 225 VAL A N 1
ATOM 1613 C CA . VAL A 1 225 ? -4.505 13.731 -6.338 1.00 96.25 225 VAL A CA 1
ATOM 1614 C C . VAL A 1 225 ? -5.524 14.887 -6.375 1.00 96.25 225 VAL A C 1
ATOM 1616 O O . VAL A 1 225 ? -5.505 15.680 -7.319 1.00 96.25 225 VAL A O 1
ATOM 1619 N N . PRO A 1 226 ? -6.406 15.036 -5.362 1.00 96.69 226 PRO A N 1
ATOM 1620 C CA . PRO A 1 226 ? -6.533 14.180 -4.180 1.00 96.69 226 PRO A CA 1
ATOM 1621 C C . PRO A 1 226 ? -7.147 12.809 -4.505 1.00 96.69 226 PRO A C 1
ATOM 1623 O O . PRO A 1 226 ? -8.065 12.715 -5.320 1.00 96.69 226 PRO A O 1
ATOM 1626 N N . PHE A 1 227 ? -6.673 11.761 -3.821 1.00 98.06 227 PHE A N 1
ATOM 1627 C CA . PHE A 1 227 ? -7.231 10.412 -3.958 1.00 98.06 227 PHE A CA 1
ATOM 1628 C C . PHE A 1 227 ? -8.672 10.341 -3.435 1.00 98.06 227 PHE A C 1
ATOM 1630 O O . PHE A 1 227 ? -9.035 11.024 -2.474 1.00 98.06 227 PHE A O 1
ATOM 1637 N N . ASP A 1 228 ? -9.478 9.456 -4.026 1.00 97.62 228 ASP A N 1
ATOM 1638 C CA . ASP A 1 228 ? -10.824 9.149 -3.537 1.00 97.62 228 ASP A CA 1
ATOM 1639 C C . ASP A 1 228 ? -10.759 8.511 -2.140 1.00 97.62 228 ASP A C 1
ATOM 1641 O O . ASP A 1 228 ? -10.329 7.364 -1.978 1.00 97.62 228 ASP A O 1
ATOM 1645 N N . SER A 1 229 ? -11.220 9.261 -1.139 1.00 97.12 229 SER A N 1
ATOM 1646 C CA . SER A 1 229 ? -11.243 8.887 0.276 1.00 97.12 229 SER A CA 1
ATOM 1647 C C . SER A 1 229 ? -12.508 8.134 0.702 1.00 97.12 229 SER A C 1
ATOM 1649 O O . SER A 1 229 ? -12.701 7.881 1.892 1.00 97.12 229 SER A O 1
ATOM 1651 N N . THR A 1 230 ? -13.375 7.755 -0.243 1.00 98.19 230 THR A N 1
ATOM 1652 C CA . THR A 1 230 ? -14.585 6.978 0.047 1.00 98.19 230 THR A CA 1
ATOM 1653 C C . THR A 1 230 ? -14.218 5.641 0.687 1.00 98.19 230 THR A C 1
ATOM 1655 O O . THR A 1 230 ? -13.496 4.837 0.091 1.00 98.19 230 THR A O 1
ATOM 1658 N N . ALA A 1 231 ? -14.733 5.396 1.892 1.00 98.19 231 ALA A N 1
ATOM 1659 C CA . ALA A 1 231 ? -14.479 4.167 2.629 1.00 98.19 231 ALA A CA 1
ATOM 1660 C C . ALA A 1 231 ? -14.980 2.932 1.869 1.00 98.19 231 ALA A C 1
ATOM 1662 O O . ALA A 1 231 ? -16.022 2.956 1.207 1.00 98.19 231 ALA A O 1
ATOM 1663 N N . PHE A 1 232 ? -14.247 1.834 2.014 1.00 98.50 232 PHE A N 1
ATOM 1664 C CA . PHE A 1 232 ? -14.715 0.529 1.591 1.00 98.50 232 PHE A CA 1
ATOM 1665 C C . PHE A 1 232 ? -15.760 0.036 2.587 1.00 98.50 232 PHE A C 1
ATOM 1667 O O . PHE A 1 232 ? -15.662 0.232 3.795 1.00 98.50 232 PHE A O 1
ATOM 1674 N N . THR A 1 233 ? -16.782 -0.616 2.066 1.00 97.38 233 THR A N 1
ATOM 1675 C CA . THR A 1 233 ? -17.883 -1.184 2.831 1.00 97.38 233 THR A CA 1
ATOM 1676 C C . THR A 1 233 ? -18.119 -2.614 2.374 1.00 97.38 233 THR A C 1
ATOM 1678 O O . THR A 1 233 ? -17.614 -3.052 1.334 1.00 97.38 233 THR A O 1
ATOM 1681 N N . LEU A 1 234 ? -18.866 -3.361 3.176 1.00 96.62 234 LEU A N 1
ATOM 1682 C CA . LEU A 1 234 ? -19.316 -4.691 2.797 1.00 96.62 234 LEU A CA 1
ATOM 1683 C C . LEU A 1 234 ? -20.647 -4.592 2.058 1.00 96.62 234 LEU A C 1
ATOM 1685 O O . LEU A 1 234 ? -21.443 -3.684 2.319 1.00 96.62 234 LEU A O 1
ATOM 1689 N N . ALA A 1 235 ? -20.902 -5.552 1.174 1.00 92.12 235 ALA A N 1
ATOM 1690 C CA . ALA A 1 235 ? -22.198 -5.695 0.539 1.00 92.12 235 ALA A CA 1
ATOM 1691 C C . ALA A 1 235 ? -23.277 -5.807 1.618 1.00 92.12 235 ALA A C 1
ATOM 1693 O O . ALA A 1 235 ? -23.230 -6.676 2.493 1.00 92.12 235 ALA A O 1
ATOM 1694 N N . GLN A 1 236 ? -24.269 -4.920 1.556 1.00 78.44 236 GLN A N 1
ATOM 1695 C CA . GLN A 1 236 ? -25.449 -5.066 2.394 1.00 78.44 236 GLN A CA 1
ATOM 1696 C C . GLN A 1 236 ? -26.160 -6.355 1.990 1.00 78.44 236 GLN A C 1
ATOM 1698 O O . GLN A 1 236 ? -26.425 -6.582 0.807 1.00 78.44 236 GLN A O 1
ATOM 1703 N N . ALA A 1 237 ? -26.477 -7.195 2.977 1.00 66.31 237 ALA A N 1
ATOM 1704 C CA . ALA A 1 237 ? -27.342 -8.338 2.744 1.00 66.31 237 ALA A CA 1
ATOM 1705 C C . ALA A 1 237 ? -28.638 -7.836 2.093 1.00 66.31 237 ALA A C 1
ATOM 1707 O O . ALA A 1 237 ? -29.245 -6.872 2.572 1.00 66.31 237 ALA A O 1
ATOM 1708 N N . ALA A 1 238 ? -29.043 -8.465 0.986 1.00 68.25 238 ALA A N 1
ATOM 1709 C CA . ALA A 1 238 ? -30.333 -8.171 0.383 1.00 68.25 238 ALA A CA 1
ATOM 1710 C C . ALA A 1 238 ? -31.413 -8.322 1.470 1.00 68.25 238 ALA A C 1
ATOM 1712 O O . ALA A 1 238 ? -31.371 -9.305 2.214 1.00 68.25 238 ALA A O 1
ATOM 1713 N N . PRO A 1 239 ? -32.353 -7.369 1.613 1.00 61.03 239 PRO A N 1
ATOM 1714 C CA . PRO A 1 239 ? -33.407 -7.511 2.600 1.00 61.03 239 PRO A CA 1
ATOM 1715 C C . PRO A 1 239 ? -34.172 -8.799 2.299 1.00 61.03 239 PRO A C 1
ATOM 1717 O O . PRO A 1 239 ? -34.713 -8.959 1.202 1.00 61.03 239 PRO A O 1
ATOM 1720 N N . GLU A 1 240 ? -34.193 -9.719 3.266 1.00 64.62 240 GLU A N 1
ATOM 1721 C CA . GLU A 1 240 ? -35.010 -10.926 3.183 1.00 64.62 240 GLU A CA 1
ATOM 1722 C C . GLU A 1 240 ? -36.441 -10.507 2.815 1.00 64.62 240 GLU A C 1
ATOM 1724 O O . GLU A 1 240 ? -36.987 -9.588 3.446 1.00 64.62 240 GLU A O 1
ATOM 1729 N N . PRO A 1 241 ? -37.069 -11.113 1.789 1.00 64.75 241 PRO A N 1
ATOM 1730 C CA . PRO A 1 241 ? -38.427 -10.757 1.428 1.00 64.75 241 PRO A CA 1
ATOM 1731 C C . PRO A 1 241 ? -39.312 -10.966 2.655 1.00 64.75 241 PRO A C 1
ATOM 1733 O O . PRO A 1 241 ? -39.455 -12.081 3.155 1.00 64.75 241 PRO A O 1
ATOM 1736 N N . SER A 1 242 ? -39.890 -9.872 3.161 1.00 65.00 242 SER A N 1
ATOM 1737 C CA . SER A 1 242 ? -40.764 -9.924 4.331 1.00 65.00 242 SER A CA 1
ATOM 1738 C C . SER A 1 242 ? -41.822 -11.016 4.135 1.00 65.00 242 SER A C 1
ATOM 1740 O O . SER A 1 242 ? -42.477 -11.084 3.091 1.00 65.00 242 SER A O 1
ATOM 1742 N N . THR A 1 243 ? -42.012 -11.874 5.136 1.00 58.03 243 THR A N 1
ATOM 1743 C CA . THR A 1 243 ? -42.979 -12.986 5.110 1.00 58.03 243 THR A CA 1
ATOM 1744 C C . THR A 1 243 ? -44.422 -12.533 4.850 1.00 58.03 243 THR A C 1
ATOM 1746 O O . THR A 1 243 ? -45.244 -13.342 4.419 1.00 58.03 243 THR A O 1
ATOM 1749 N N . LEU A 1 244 ? -44.728 -11.235 5.003 1.00 52.75 244 LEU A N 1
ATOM 1750 C CA . LEU A 1 244 ? -45.993 -10.636 4.559 1.00 52.75 244 LEU A CA 1
ATOM 1751 C C . LEU A 1 244 ? -46.222 -10.758 3.040 1.00 52.75 244 LEU A C 1
ATOM 1753 O O . LEU A 1 244 ? -47.366 -10.914 2.616 1.00 52.75 244 LEU A O 1
ATOM 1757 N N . GLY A 1 245 ? -45.167 -10.741 2.220 1.00 51.75 245 GLY A N 1
ATOM 1758 C CA . GLY A 1 245 ? -45.266 -10.904 0.765 1.00 51.75 245 GLY A CA 1
ATOM 1759 C C . GLY A 1 245 ? -45.591 -12.336 0.323 1.00 51.75 245 GLY A C 1
ATOM 1760 O O . GLY A 1 245 ? -46.249 -12.529 -0.697 1.00 51.75 245 GLY A O 1
ATOM 1761 N N . MET A 1 246 ? -45.206 -13.350 1.109 1.00 54.25 246 MET A N 1
ATOM 1762 C CA . MET A 1 246 ? -45.483 -14.760 0.790 1.00 54.25 246 MET A CA 1
ATOM 1763 C C . MET A 1 246 ? -46.902 -15.214 1.174 1.00 54.25 246 MET A C 1
ATOM 1765 O O . MET A 1 246 ? -47.411 -16.162 0.578 1.00 54.25 246 MET A O 1
ATOM 1769 N N . MET A 1 247 ? -47.597 -14.531 2.095 1.00 51.84 247 MET A N 1
ATOM 1770 C CA . MET A 1 247 ? -49.012 -14.832 2.391 1.00 51.84 247 MET A CA 1
ATOM 1771 C C . MET A 1 247 ? -50.004 -14.239 1.373 1.00 51.84 247 MET A C 1
ATOM 1773 O O . MET A 1 247 ? -51.147 -14.695 1.299 1.00 51.84 247 MET A O 1
ATOM 1777 N N . ALA A 1 248 ? -49.592 -13.270 0.550 1.00 46.69 248 ALA A N 1
ATOM 1778 C CA . ALA A 1 248 ? -50.477 -12.631 -0.430 1.00 46.69 248 ALA A CA 1
ATOM 1779 C C . ALA A 1 248 ? -50.716 -13.471 -1.704 1.00 46.69 248 ALA A C 1
ATOM 1781 O O . ALA A 1 248 ? -51.661 -13.208 -2.443 1.00 46.69 248 ALA A O 1
ATOM 1782 N N . ILE A 1 249 ? -49.910 -14.511 -1.950 1.00 49.16 249 ILE A N 1
ATOM 1783 C CA . ILE A 1 249 ? -50.039 -15.391 -3.130 1.00 49.16 249 ILE A CA 1
ATOM 1784 C C . ILE A 1 249 ? -50.832 -16.679 -2.852 1.00 49.16 249 ILE A C 1
ATOM 1786 O O . ILE A 1 249 ? -51.251 -17.354 -3.789 1.00 49.16 249 ILE A O 1
ATOM 1790 N N . ALA A 1 250 ? -51.109 -17.006 -1.584 1.00 43.91 250 ALA A N 1
ATOM 1791 C CA . ALA A 1 250 ? -51.883 -18.196 -1.2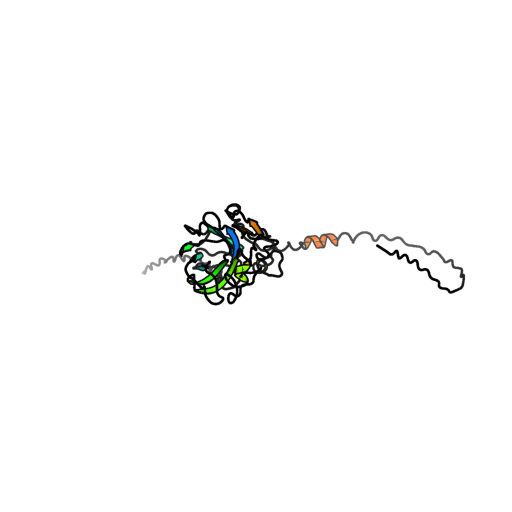11 1.00 43.91 250 ALA A CA 1
ATOM 1792 C C . ALA A 1 250 ? -53.407 -17.960 -1.140 1.00 43.91 250 ALA A C 1
ATOM 1794 O O . ALA A 1 250 ? -54.174 -18.916 -1.048 1.00 43.91 250 ALA A O 1
ATOM 1795 N N . SER A 1 251 ? -53.876 -16.711 -1.211 1.00 46.34 251 SER A N 1
ATOM 1796 C CA . SER A 1 251 ? -55.301 -16.359 -1.080 1.00 46.34 251 SER A CA 1
ATOM 1797 C C . SER A 1 251 ? -56.041 -16.161 -2.415 1.00 46.34 251 SER A C 1
ATOM 1799 O O . SER A 1 251 ? -57.265 -16.050 -2.415 1.00 46.34 251 SER A O 1
ATOM 1801 N N . VAL A 1 252 ? -55.354 -16.215 -3.566 1.00 47.19 252 VAL A N 1
ATOM 1802 C CA . VAL A 1 252 ? -55.986 -16.091 -4.903 1.00 47.19 252 VAL A CA 1
ATOM 1803 C C . VAL A 1 252 ? -56.402 -17.449 -5.509 1.00 47.19 252 VAL A C 1
ATOM 1805 O O . VAL A 1 252 ? -57.186 -17.493 -6.451 1.00 47.19 252 VAL A O 1
ATOM 1808 N N . ALA A 1 253 ? -55.983 -18.585 -4.938 1.00 45.50 253 ALA A N 1
ATOM 1809 C CA . ALA A 1 253 ? -56.317 -19.924 -5.456 1.00 45.50 253 ALA A CA 1
ATOM 1810 C C . ALA A 1 253 ? -57.595 -20.562 -4.852 1.00 45.50 253 ALA A C 1
ATOM 1812 O O . ALA A 1 253 ? -57.888 -21.726 -5.119 1.00 45.50 253 ALA A O 1
ATOM 1813 N N . GLY A 1 254 ? -58.354 -19.832 -4.023 1.00 44.19 254 GLY A N 1
ATOM 1814 C CA . GLY A 1 254 ? -59.452 -20.392 -3.219 1.00 44.19 254 GLY A CA 1
ATOM 1815 C C . GLY A 1 254 ? -60.876 -20.266 -3.779 1.00 44.19 254 GLY A C 1
ATOM 1816 O O . GLY A 1 254 ? -61.784 -20.891 -3.233 1.00 44.19 254 GLY A O 1
ATOM 1817 N N . LEU A 1 255 ? -61.125 -19.494 -4.842 1.00 46.16 255 LEU A N 1
ATOM 1818 C CA . LEU A 1 255 ? -62.484 -19.292 -5.366 1.00 46.16 255 LEU A CA 1
ATOM 1819 C C . LEU A 1 255 ? -62.576 -19.642 -6.855 1.00 46.16 255 LEU A C 1
ATOM 1821 O O . LEU A 1 255 ? -62.287 -18.818 -7.714 1.00 46.16 255 LEU A O 1
ATOM 1825 N N . THR A 1 256 ? -63.001 -20.873 -7.155 1.00 42.84 256 THR A N 1
ATOM 1826 C CA . THR A 1 256 ? -64.026 -21.224 -8.169 1.00 42.84 256 THR A CA 1
ATOM 1827 C C . THR A 1 256 ? -64.109 -22.748 -8.334 1.00 42.84 256 THR A C 1
ATOM 1829 O O . THR A 1 256 ? -63.727 -23.316 -9.352 1.00 42.84 256 THR A O 1
ATOM 1832 N N . LEU A 1 257 ? -64.693 -23.441 -7.351 1.00 43.09 257 LEU A N 1
ATOM 1833 C CA . LEU A 1 257 ? -65.299 -24.752 -7.604 1.00 43.09 257 LEU A CA 1
ATOM 1834 C C . LEU A 1 257 ? -66.820 -24.570 -7.668 1.00 43.09 257 LEU A C 1
ATOM 1836 O O . LEU A 1 257 ? -67.527 -24.747 -6.682 1.00 43.09 257 LEU A O 1
ATOM 1840 N N . SER A 1 258 ? -67.330 -24.175 -8.840 1.00 40.75 258 SER A N 1
ATOM 1841 C CA . SER A 1 258 ? -68.756 -24.321 -9.148 1.00 40.75 258 SER A CA 1
ATOM 1842 C C . SER A 1 258 ? -68.937 -25.481 -10.123 1.00 40.75 258 SER A C 1
ATOM 1844 O O . SER A 1 25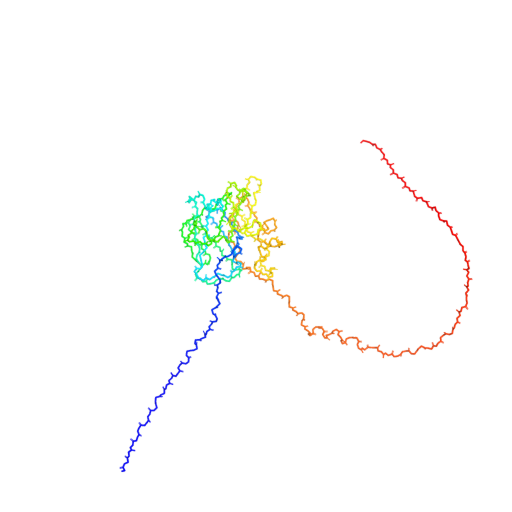8 ? -68.321 -25.562 -11.186 1.00 40.75 258 SER A O 1
ATOM 1846 N N . SER A 1 259 ? -69.747 -26.435 -9.687 1.00 49.50 259 SER A N 1
ATOM 1847 C CA . SER A 1 259 ? -70.029 -27.708 -10.330 1.00 49.50 259 SER A CA 1
ATOM 1848 C C . SER A 1 259 ? -70.633 -27.555 -11.729 1.00 49.50 259 SER A C 1
ATOM 1850 O O . SER A 1 259 ? -71.683 -26.929 -11.884 1.00 49.50 259 SER A O 1
ATOM 1852 N N . ARG A 1 260 ? -70.090 -28.264 -12.724 1.00 45.47 260 ARG A N 1
ATOM 1853 C CA . ARG A 1 260 ? -70.869 -28.680 -13.901 1.00 45.47 260 ARG A CA 1
ATOM 1854 C C . ARG A 1 260 ? -70.805 -30.193 -14.074 1.00 45.47 260 ARG A C 1
ATOM 1856 O O . ARG A 1 260 ? -69.782 -30.758 -14.446 1.00 45.47 260 ARG A O 1
ATOM 1863 N N . ARG A 1 261 ? -71.948 -30.827 -13.790 1.00 47.50 261 ARG A N 1
ATOM 1864 C CA . ARG A 1 261 ? -72.265 -32.230 -14.086 1.00 47.50 261 ARG A CA 1
ATOM 1865 C C . ARG A 1 261 ? -72.033 -32.509 -15.577 1.00 47.50 261 ARG A C 1
ATOM 1867 O O . ARG A 1 261 ? -72.562 -31.784 -16.417 1.00 47.50 261 ARG A O 1
ATOM 1874 N N . ARG A 1 262 ? -71.299 -33.576 -15.907 1.00 42.22 262 ARG A N 1
ATOM 1875 C CA . ARG A 1 262 ? -71.265 -34.161 -17.258 1.00 42.22 262 ARG A CA 1
ATOM 1876 C C . ARG A 1 262 ? -72.088 -35.450 -17.270 1.00 42.22 262 ARG A C 1
ATOM 1878 O O . ARG A 1 262 ? -71.839 -36.345 -16.469 1.00 42.22 262 ARG A O 1
ATOM 1885 N N . SER A 1 263 ? -73.058 -35.514 -18.179 1.00 38.91 263 SER A N 1
ATOM 1886 C CA . SER A 1 263 ? -73.804 -36.727 -18.545 1.00 38.91 263 SER A CA 1
ATOM 1887 C C . SER A 1 263 ? -72.985 -37.603 -19.510 1.00 38.91 263 SER A C 1
ATOM 1889 O O . SER A 1 263 ? -72.096 -37.079 -20.187 1.00 38.91 263 SER A O 1
ATOM 1891 N N . PRO A 1 264 ? -73.259 -38.920 -19.602 1.00 50.94 264 PRO A N 1
ATOM 1892 C CA . PRO A 1 264 ? -72.400 -39.861 -20.311 1.00 50.94 264 PRO A CA 1
ATOM 1893 C C . PRO A 1 264 ? -72.764 -39.941 -21.799 1.00 50.94 264 PRO A C 1
ATOM 1895 O O . PRO A 1 264 ? -73.927 -40.128 -22.154 1.00 50.94 264 PRO A O 1
ATOM 1898 N N . VAL A 1 265 ? -71.761 -39.858 -22.676 1.00 44.22 265 VAL A N 1
ATOM 1899 C CA . VAL A 1 265 ? -71.918 -40.163 -24.106 1.00 44.22 265 VAL A CA 1
ATOM 1900 C C . VAL A 1 265 ? -71.405 -41.577 -24.366 1.00 44.22 265 VAL A C 1
ATOM 1902 O O . VAL A 1 265 ? -70.280 -41.929 -24.013 1.00 44.22 265 VAL A O 1
ATOM 1905 N N . LYS A 1 266 ? -72.289 -42.388 -24.952 1.00 44.00 266 LYS A N 1
ATOM 1906 C CA . LYS A 1 266 ? -72.069 -43.772 -25.376 1.00 44.00 266 LYS A CA 1
ATOM 1907 C C . LYS A 1 266 ? -71.120 -43.871 -26.577 1.00 44.00 266 LYS A C 1
ATOM 1909 O O . LYS A 1 266 ? -71.035 -42.981 -27.414 1.00 44.00 266 LYS A O 1
ATOM 1914 N N . ALA A 1 267 ? -70.472 -45.031 -26.612 1.00 47.19 267 ALA A N 1
ATOM 1915 C CA . ALA A 1 267 ? -69.505 -45.582 -27.552 1.00 47.19 267 ALA A CA 1
ATOM 1916 C C . ALA A 1 267 ? -69.747 -45.377 -29.060 1.00 47.19 267 ALA A C 1
ATOM 1918 O O . ALA A 1 267 ? -70.875 -45.469 -29.535 1.00 47.19 267 ALA A O 1
ATOM 1919 N N . CYS A 1 268 ? -68.637 -45.327 -29.811 1.00 34.56 268 CYS A N 1
ATOM 1920 C CA . CYS A 1 268 ? -68.525 -45.972 -31.123 1.00 34.56 268 CYS A CA 1
ATOM 1921 C C . CYS A 1 268 ? -67.044 -46.296 -31.459 1.00 34.56 268 CYS A C 1
ATOM 1923 O O . CYS A 1 268 ? -66.226 -45.399 -31.639 1.00 34.56 268 CYS A O 1
ATOM 1925 N N . ARG A 1 269 ? -66.693 -47.590 -31.516 1.00 45.53 269 ARG A N 1
ATOM 1926 C CA . ARG A 1 269 ? -65.634 -48.175 -32.385 1.00 45.53 269 ARG A CA 1
ATOM 1927 C C . ARG A 1 269 ? -66.332 -48.571 -33.710 1.00 45.53 269 ARG A C 1
ATOM 1929 O O . ARG A 1 269 ? -67.547 -48.746 -33.617 1.00 45.53 269 ARG A O 1
ATOM 1936 N N . PRO A 1 270 ? -65.688 -48.834 -34.880 1.00 53.59 270 PRO A N 1
ATOM 1937 C CA . PRO A 1 270 ? -64.343 -49.425 -35.071 1.00 53.59 270 PRO A CA 1
ATOM 1938 C C . PRO A 1 270 ? -63.571 -48.977 -36.353 1.00 53.59 270 PRO A C 1
ATOM 1940 O O . PRO A 1 270 ? -64.128 -48.333 -37.232 1.00 53.59 270 PRO A O 1
ATOM 1943 N N . ARG A 1 271 ? -62.312 -49.415 -36.531 1.00 43.59 271 ARG A N 1
ATOM 1944 C CA . ARG A 1 271 ? -61.874 -50.345 -37.610 1.00 43.59 271 ARG A CA 1
ATOM 1945 C C . ARG A 1 271 ? -60.350 -50.404 -37.748 1.00 43.59 271 ARG A C 1
ATOM 1947 O O . ARG A 1 271 ? -59.687 -49.401 -37.976 1.00 43.59 271 ARG A O 1
ATOM 1954 N N . ASP A 1 272 ? -59.855 -51.635 -37.685 1.00 54.44 272 ASP A N 1
ATOM 1955 C CA . ASP A 1 272 ? -58.527 -52.065 -38.111 1.00 54.44 272 ASP A CA 1
ATOM 1956 C C . ASP A 1 272 ? -58.236 -51.719 -39.579 1.00 54.44 272 ASP A C 1
ATOM 1958 O O . ASP A 1 272 ? -59.060 -51.984 -40.461 1.00 54.44 272 ASP A O 1
ATOM 1962 N N . ARG A 1 273 ? -56.990 -51.325 -39.872 1.00 51.56 273 ARG A N 1
ATOM 1963 C CA . ARG A 1 273 ? -56.324 -51.799 -41.091 1.00 51.56 273 ARG A CA 1
ATOM 1964 C C . ARG A 1 273 ? -54.850 -52.097 -40.839 1.00 51.56 273 ARG A C 1
ATOM 1966 O O . ARG A 1 273 ? -54.087 -51.292 -40.326 1.00 51.56 273 ARG A O 1
ATOM 1973 N N . ARG A 1 274 ? -54.519 -53.331 -41.195 1.00 48.59 274 ARG A N 1
ATOM 1974 C CA . ARG A 1 274 ? -53.264 -54.055 -41.037 1.00 48.59 274 ARG A CA 1
ATOM 1975 C C . ARG A 1 274 ? -52.182 -53.644 -42.057 1.00 48.59 274 ARG A C 1
ATOM 1977 O O . ARG A 1 274 ? -52.503 -53.460 -43.224 1.00 48.59 274 ARG A O 1
ATOM 1984 N N . LEU A 1 275 ? -50.930 -53.810 -41.607 1.00 43.31 275 LEU A N 1
ATOM 1985 C CA . LEU A 1 275 ? -49.797 -54.528 -42.241 1.00 43.31 275 LEU A CA 1
ATOM 1986 C C . LEU A 1 275 ? -48.837 -53.846 -43.250 1.00 43.31 275 LEU A C 1
ATOM 1988 O O . LEU A 1 275 ? -49.245 -53.439 -44.330 1.00 43.31 275 LEU A O 1
ATOM 1992 N N . ARG A 1 276 ? -47.537 -54.083 -42.937 1.00 43.75 276 ARG A N 1
ATOM 1993 C CA . ARG A 1 276 ? -46.321 -54.296 -43.781 1.00 43.75 276 ARG A CA 1
ATOM 1994 C C . ARG A 1 276 ? -45.565 -53.043 -44.267 1.00 43.75 276 ARG A C 1
ATOM 1996 O O . ARG A 1 276 ? -46.204 -52.064 -44.595 1.00 43.75 276 ARG A O 1
ATOM 2003 N N . LYS A 1 277 ? -44.233 -53.017 -44.455 1.00 41.53 277 LYS A N 1
ATOM 2004 C CA . LYS A 1 277 ? -43.033 -53.807 -44.057 1.00 41.53 277 LYS A CA 1
ATOM 2005 C C . LYS A 1 277 ? -41.826 -53.114 -44.759 1.00 41.53 277 LYS A C 1
ATOM 2007 O O . LYS A 1 277 ? -41.975 -52.827 -45.934 1.00 41.53 277 LYS A O 1
ATOM 2012 N N . MET A 1 278 ? -40.676 -52.982 -44.079 1.00 39.84 278 MET A N 1
ATOM 2013 C CA . MET A 1 278 ? -39.271 -52.993 -44.589 1.00 39.84 278 MET A CA 1
ATOM 2014 C C . MET A 1 278 ? -38.708 -51.965 -45.607 1.00 39.84 278 MET A C 1
ATOM 2016 O O . MET A 1 278 ? -39.345 -51.649 -46.600 1.00 39.84 278 MET A O 1
ATOM 2020 N N . GLY A 1 279 ? -37.412 -51.650 -45.397 1.00 35.91 279 GLY A N 1
ATOM 2021 C CA . GLY A 1 279 ? -36.406 -51.165 -46.373 1.00 35.91 279 GLY A CA 1
ATOM 2022 C C . GLY A 1 279 ? -36.174 -49.650 -46.301 1.00 35.91 279 GLY A C 1
ATOM 2023 O O . GLY A 1 279 ? -37.109 -48.915 -46.573 1.00 35.91 279 GLY A O 1
ATOM 2024 N N . GLU A 1 280 ? -35.083 -49.105 -45.744 1.00 42.44 280 GLU A N 1
ATOM 2025 C CA . GLU A 1 280 ? -33.663 -49.119 -46.181 1.00 42.44 280 GLU A CA 1
ATOM 2026 C C . GLU A 1 280 ? -33.409 -48.277 -47.454 1.00 42.44 280 GLU A C 1
ATOM 2028 O O . GLU A 1 280 ? -34.268 -48.250 -48.329 1.00 42.44 280 GLU A O 1
ATOM 2033 N N . LEU A 1 281 ? -32.214 -47.651 -47.528 1.00 36.91 281 LEU A N 1
ATOM 2034 C CA . LEU A 1 281 ? -31.607 -46.786 -48.578 1.00 36.91 281 LEU A CA 1
ATOM 2035 C C . LEU A 1 281 ? -31.634 -45.270 -48.254 1.00 36.91 281 LEU A C 1
ATOM 2037 O O . LEU A 1 281 ? -32.696 -44.666 -48.173 1.00 36.91 281 LEU A O 1
ATOM 2041 N N . THR A 1 282 ? -30.533 -44.662 -47.774 1.00 40.75 282 THR A N 1
ATOM 2042 C CA . THR A 1 282 ? -29.294 -44.179 -48.457 1.00 40.75 282 THR A CA 1
ATOM 2043 C C . THR A 1 282 ? -29.478 -42.933 -49.326 1.00 40.75 282 THR A C 1
ATOM 2045 O O . THR A 1 282 ? -30.242 -42.990 -50.275 1.00 40.75 282 THR A O 1
ATOM 2048 N N . GLU A 1 283 ? -28.703 -41.878 -49.025 1.00 42.97 283 GLU A N 1
ATOM 2049 C CA . GLU A 1 283 ? -27.941 -40.961 -49.919 1.00 42.97 283 GLU A CA 1
ATOM 2050 C C . GLU A 1 283 ? -27.433 -39.797 -49.031 1.00 42.97 283 GLU A C 1
ATOM 2052 O O . GLU A 1 283 ? -28.226 -39.129 -48.380 1.00 42.97 283 GLU A O 1
ATOM 2057 N N . SER A 1 284 ? -26.146 -39.636 -48.690 1.00 38.97 284 SER A N 1
ATOM 2058 C CA . SER A 1 284 ? -24.959 -39.293 -49.494 1.00 38.97 284 SER A CA 1
ATOM 2059 C C . SER A 1 284 ? -25.162 -38.105 -50.434 1.00 38.97 284 SER A C 1
ATOM 2061 O O . SER A 1 284 ? -25.723 -38.261 -51.510 1.00 38.97 284 SER A O 1
ATOM 2063 N N . CYS A 1 285 ? -24.599 -36.947 -50.075 1.00 33.78 285 CYS A N 1
ATOM 2064 C CA . CYS A 1 285 ? -24.093 -36.010 -51.071 1.00 33.78 285 CYS A CA 1
ATOM 2065 C C . CYS A 1 285 ? -22.814 -35.338 -50.553 1.00 33.78 285 CYS A C 1
ATOM 2067 O O . CYS A 1 285 ? -22.803 -34.606 -49.565 1.00 33.78 285 CYS A O 1
ATOM 2069 N N . HIS A 1 286 ? -21.722 -35.691 -51.220 1.00 38.53 286 HIS A N 1
ATOM 2070 C CA . HIS A 1 286 ? -20.360 -35.207 -51.064 1.00 38.53 286 HIS A CA 1
ATOM 2071 C C . HIS A 1 286 ? -20.181 -34.029 -52.033 1.00 38.53 286 HIS A C 1
ATOM 2073 O O . HIS A 1 286 ? -20.573 -34.153 -53.191 1.00 38.53 286 HIS A O 1
ATOM 2079 N N . PHE A 1 287 ? -19.500 -32.951 -51.639 1.00 41.25 287 PHE A N 1
ATOM 2080 C CA . PHE A 1 287 ? -18.724 -32.170 -52.607 1.00 41.25 287 PHE A CA 1
ATOM 2081 C C . PHE A 1 287 ? -17.435 -31.662 -51.957 1.00 41.25 287 PHE A C 1
ATOM 2083 O O . PHE A 1 287 ? -17.442 -30.807 -51.076 1.00 41.25 287 PHE A O 1
ATOM 2090 N N . ARG A 1 288 ? -16.326 -32.286 -52.361 1.00 45.78 288 ARG A N 1
ATOM 2091 C CA . ARG A 1 288 ? -14.976 -31.722 -52.313 1.00 45.78 288 ARG A CA 1
ATOM 2092 C C . ARG A 1 288 ? -14.829 -30.863 -53.564 1.00 45.78 288 ARG A C 1
ATOM 2094 O O . ARG A 1 288 ? -15.200 -31.339 -54.632 1.00 45.78 288 ARG A O 1
ATOM 2101 N N . ASP A 1 289 ? -14.179 -29.714 -53.446 1.00 52.53 289 ASP A N 1
ATOM 2102 C CA . ASP A 1 289 ? -13.398 -29.191 -54.561 1.00 52.53 289 ASP A CA 1
ATOM 2103 C C . ASP A 1 289 ? -11.988 -28.823 -54.088 1.00 52.53 289 ASP A C 1
ATOM 2105 O O . ASP A 1 289 ? -11.769 -28.453 -52.934 1.00 52.53 289 ASP A O 1
ATOM 2109 N N . LEU A 1 290 ? -11.035 -29.066 -54.978 1.00 52.31 290 LEU A N 1
ATOM 2110 C CA . LEU A 1 290 ? -9.594 -29.050 -54.787 1.00 52.31 290 LEU A CA 1
ATOM 2111 C C . LEU A 1 290 ? -8.974 -27.893 -55.585 1.00 52.31 290 LEU A C 1
ATOM 2113 O O . LEU A 1 290 ? -9.406 -27.603 -56.695 1.00 52.31 290 LEU A O 1
ATOM 2117 N N . ARG A 1 291 ? -7.797 -27.481 -55.098 1.00 53.38 291 ARG A N 1
ATOM 2118 C CA . ARG A 1 291 ? -6.637 -26.877 -55.791 1.00 53.38 291 ARG A CA 1
ATOM 2119 C C . ARG A 1 291 ? -6.499 -25.356 -55.756 1.00 53.38 291 ARG A C 1
ATOM 2121 O O . ARG A 1 291 ? -7.425 -24.609 -56.050 1.00 53.38 291 ARG A O 1
ATOM 2128 N N . GLY A 1 292 ? -5.251 -24.976 -55.487 1.00 47.88 292 GLY A N 1
ATOM 2129 C CA . GLY A 1 292 ? -4.673 -23.642 -55.472 1.00 47.88 292 GLY A CA 1
ATOM 2130 C C . GLY A 1 292 ? -3.496 -23.642 -54.522 1.00 47.88 292 GLY A C 1
ATOM 2131 O O . GLY A 1 292 ? -3.642 -23.001 -53.466 1.00 47.88 292 GLY A O 1
#

Mean predicted aligned error: 13.89 Å